Protein AF-A0A1H4QZT5-F1 (afdb_monomer)

Organism: NCBI:txid273678

Structure (mmCIF, N/CA/C/O backbone):
data_AF-A0A1H4QZT5-F1
#
_entry.id   AF-A0A1H4QZT5-F1
#
loop_
_atom_site.group_PDB
_atom_site.id
_atom_site.type_symbol
_atom_site.label_atom_id
_atom_site.label_alt_id
_atom_site.label_comp_id
_atom_site.label_asym_id
_atom_site.label_entity_id
_atom_site.label_seq_id
_atom_site.pdbx_PDB_ins_code
_atom_site.Cartn_x
_atom_site.Cartn_y
_atom_site.Cartn_z
_atom_site.occupancy
_atom_site.B_iso_or_equiv
_atom_site.auth_seq_id
_atom_site.auth_comp_id
_atom_site.auth_asym_id
_atom_site.auth_atom_id
_atom_site.pdbx_PDB_model_num
ATOM 1 N N . MET A 1 1 ? -0.079 -17.462 5.559 1.00 53.47 1 MET A N 1
ATOM 2 C CA . MET A 1 1 ? -0.596 -17.536 6.941 1.00 53.47 1 MET A CA 1
ATOM 3 C C . MET A 1 1 ? 0.423 -17.012 7.951 1.00 53.47 1 MET A C 1
ATOM 5 O O . MET A 1 1 ? 0.379 -15.820 8.184 1.00 53.47 1 MET A O 1
ATOM 9 N N . LEU A 1 2 ? 1.382 -17.801 8.475 1.00 52.22 2 LEU A N 1
ATOM 10 C CA . LEU A 1 2 ? 2.294 -17.344 9.556 1.00 52.22 2 LEU A CA 1
ATOM 11 C C . LEU A 1 2 ? 3.079 -16.060 9.237 1.00 52.22 2 LEU A C 1
ATOM 13 O O . LEU A 1 2 ? 3.222 -15.182 10.084 1.00 52.22 2 LEU A O 1
ATOM 17 N N . PHE A 1 3 ? 3.568 -15.940 8.004 1.00 56.03 3 PHE A N 1
ATOM 18 C CA . PHE A 1 3 ? 4.265 -14.739 7.562 1.00 56.03 3 PHE A CA 1
ATOM 19 C C . PHE A 1 3 ? 3.324 -13.525 7.475 1.00 56.03 3 PHE A C 1
ATOM 21 O O . PHE A 1 3 ? 3.636 -12.473 8.015 1.00 56.03 3 PHE A O 1
ATOM 28 N N . GLU A 1 4 ? 2.155 -13.664 6.846 1.00 61.38 4 GLU A N 1
ATOM 29 C CA . GLU A 1 4 ? 1.170 -12.575 6.726 1.00 61.38 4 GLU A CA 1
ATOM 30 C C . GLU A 1 4 ? 0.673 -12.125 8.102 1.00 61.38 4 GLU A C 1
ATOM 32 O O . GLU A 1 4 ? 0.592 -10.929 8.358 1.00 61.38 4 GLU A O 1
ATOM 37 N N . THR A 1 5 ? 0.424 -13.065 9.020 1.00 65.44 5 THR A N 1
ATOM 38 C CA . THR A 1 5 ? 0.068 -12.757 10.411 1.00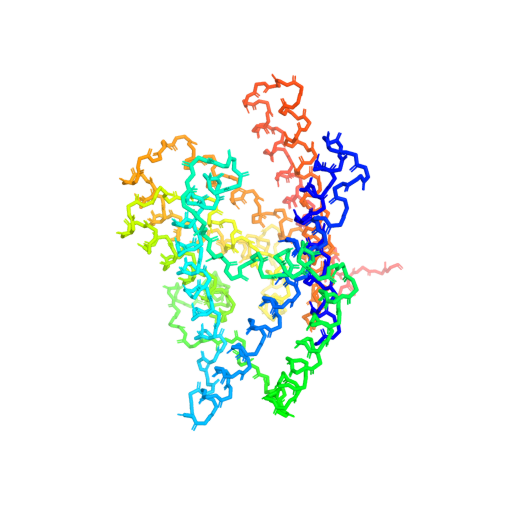 65.44 5 THR A CA 1
ATOM 39 C C . THR A 1 5 ? 1.201 -12.054 11.147 1.00 65.44 5 THR A C 1
ATOM 41 O O . THR A 1 5 ? 0.936 -11.172 11.953 1.00 65.44 5 THR A O 1
ATOM 44 N N . LEU A 1 6 ? 2.461 -12.397 10.860 1.00 67.94 6 LEU A N 1
ATOM 45 C CA . LEU A 1 6 ? 3.621 -11.722 11.442 1.00 67.94 6 LEU A CA 1
ATOM 46 C C . LEU A 1 6 ? 3.765 -10.299 10.893 1.00 67.94 6 LEU A C 1
ATOM 48 O O . LEU A 1 6 ? 4.015 -9.380 11.662 1.00 67.94 6 LEU A O 1
ATOM 52 N N . VAL A 1 7 ? 3.544 -10.089 9.594 1.00 65.69 7 VAL A N 1
ATOM 53 C CA . VAL A 1 7 ? 3.564 -8.752 8.978 1.00 65.69 7 VAL A CA 1
ATOM 54 C C . VAL A 1 7 ? 2.440 -7.878 9.509 1.00 65.69 7 VAL A C 1
ATOM 56 O O . VAL A 1 7 ? 2.689 -6.736 9.888 1.00 65.69 7 VAL A O 1
ATOM 59 N N . VAL A 1 8 ? 1.219 -8.411 9.577 1.00 69.56 8 VAL A N 1
ATOM 60 C CA . VAL A 1 8 ? 0.092 -7.696 10.180 1.00 69.56 8 VAL A CA 1
ATOM 61 C C . VAL A 1 8 ? 0.380 -7.430 11.652 1.00 69.56 8 VAL A C 1
ATOM 63 O O . VAL A 1 8 ? 0.178 -6.311 12.101 1.00 69.56 8 VAL A O 1
ATOM 66 N N . GLY A 1 9 ? 0.927 -8.403 12.382 1.00 69.12 9 GLY A N 1
ATOM 67 C CA . GLY A 1 9 ? 1.335 -8.246 13.774 1.00 69.12 9 GLY A CA 1
ATOM 68 C C . GLY A 1 9 ? 2.331 -7.104 13.966 1.00 69.12 9 GLY A C 1
ATOM 69 O O . GLY A 1 9 ? 2.082 -6.234 14.789 1.00 69.12 9 GLY A O 1
ATOM 70 N N . ILE A 1 10 ? 3.404 -7.051 13.169 1.00 69.25 10 ILE A N 1
ATOM 71 C CA . ILE A 1 10 ? 4.395 -5.962 13.200 1.00 69.25 10 ILE A CA 1
ATOM 72 C C . ILE A 1 10 ? 3.760 -4.617 12.820 1.00 69.25 10 ILE A C 1
ATOM 74 O O . ILE A 1 10 ? 4.036 -3.601 13.452 1.00 69.25 10 ILE A O 1
ATOM 78 N N . GLY A 1 11 ? 2.906 -4.588 11.794 1.00 68.06 11 GLY A N 1
ATOM 79 C CA . GLY A 1 11 ? 2.218 -3.366 11.378 1.00 68.06 11 GLY A CA 1
ATOM 80 C C . GLY A 1 11 ? 1.292 -2.828 12.470 1.00 68.06 11 GLY A C 1
ATOM 81 O O . GLY A 1 11 ? 1.344 -1.647 12.805 1.00 68.06 11 GLY A O 1
ATOM 82 N N . VAL A 1 12 ? 0.495 -3.710 13.073 1.00 71.50 12 VAL A N 1
ATOM 83 C CA . VAL A 1 12 ? -0.417 -3.384 14.173 1.00 71.50 12 VAL A CA 1
ATOM 84 C C . VAL A 1 12 ? 0.364 -2.945 15.408 1.00 71.50 12 VAL A C 1
ATOM 86 O O . VAL A 1 12 ? 0.004 -1.936 16.002 1.00 71.50 12 VAL A O 1
ATOM 89 N N . THR A 1 13 ? 1.455 -3.620 15.782 1.00 70.50 13 THR A N 1
ATOM 90 C CA . THR A 1 13 ? 2.269 -3.205 16.936 1.00 70.50 13 THR A CA 1
ATOM 91 C C . THR A 1 13 ? 2.989 -1.884 16.701 1.00 70.50 13 THR A C 1
ATOM 93 O O . THR A 1 13 ? 3.109 -1.111 17.642 1.00 70.50 13 THR A O 1
ATOM 96 N N . LEU A 1 14 ? 3.420 -1.570 15.477 1.00 68.94 14 LEU A N 1
ATOM 97 C CA . LEU A 1 14 ? 3.978 -0.253 15.154 1.00 68.94 14 LEU A CA 1
ATOM 98 C C . LEU A 1 14 ? 2.917 0.851 15.224 1.00 68.94 14 LEU A C 1
ATOM 100 O O . LEU A 1 14 ? 3.161 1.887 15.840 1.00 68.94 14 LEU A O 1
ATOM 104 N N . MET A 1 15 ? 1.738 0.635 14.628 1.00 70.06 15 MET A N 1
ATOM 105 C CA . MET A 1 15 ? 0.665 1.638 14.616 1.00 70.06 15 MET A CA 1
ATOM 106 C C . MET A 1 15 ? 0.056 1.851 16.005 1.00 70.06 15 MET A C 1
ATOM 108 O O . MET A 1 15 ? -0.155 2.989 16.418 1.00 70.06 15 MET A O 1
ATOM 112 N N . LEU A 1 16 ? -0.197 0.768 16.743 1.00 78.06 16 LEU A N 1
ATOM 113 C CA . LEU A 1 16 ? -0.738 0.832 18.100 1.00 78.06 16 LEU A CA 1
ATOM 114 C C . LEU A 1 16 ? 0.334 1.141 19.140 1.00 78.06 16 LEU A C 1
ATOM 116 O O . LEU A 1 16 ? 0.005 1.664 20.194 1.00 78.06 16 LEU A O 1
ATOM 120 N N . GLY A 1 17 ? 1.608 0.859 18.871 1.00 78.44 17 GLY A N 1
ATOM 121 C CA . GLY A 1 17 ? 2.695 1.031 19.835 1.00 78.44 17 GLY A CA 1
ATOM 122 C C . GLY A 1 17 ? 2.857 2.474 20.292 1.00 78.44 17 GLY A C 1
ATOM 123 O O . GLY A 1 17 ? 3.043 2.713 21.481 1.00 78.44 17 GLY A O 1
ATOM 124 N N . ALA A 1 18 ? 2.705 3.439 19.380 1.00 74.25 18 ALA A N 1
ATOM 125 C CA . ALA A 1 18 ? 2.715 4.859 19.728 1.00 74.25 18 ALA A CA 1
ATOM 126 C C . ALA A 1 18 ? 1.524 5.243 20.623 1.00 74.25 18 ALA A C 1
ATOM 128 O O . ALA A 1 18 ? 1.700 5.978 21.593 1.00 74.25 18 ALA A O 1
ATOM 129 N N . LEU A 1 19 ? 0.333 4.709 20.328 1.00 79.38 19 LEU A N 1
ATOM 130 C CA . LEU A 1 19 ? -0.865 4.923 21.139 1.00 79.38 19 LEU A CA 1
ATOM 131 C C . LEU A 1 19 ? -0.685 4.315 22.535 1.00 79.38 19 LEU A C 1
ATOM 133 O O . LEU A 1 19 ? -0.831 5.026 23.521 1.00 79.38 19 LEU A O 1
ATOM 137 N N . ILE A 1 20 ? -0.283 3.043 22.607 1.00 82.31 20 ILE A N 1
ATOM 138 C CA . ILE A 1 20 ? -0.031 2.295 23.845 1.00 82.31 20 ILE A CA 1
ATOM 139 C C . ILE A 1 20 ? 1.018 3.024 24.694 1.00 82.31 20 ILE A C 1
ATOM 141 O O . ILE A 1 20 ? 0.760 3.333 25.856 1.00 82.31 20 ILE A O 1
ATOM 145 N N . ALA A 1 21 ? 2.171 3.369 24.114 1.00 81.44 21 ALA A N 1
ATOM 146 C CA . ALA A 1 21 ? 3.234 4.085 24.815 1.00 81.44 21 ALA A CA 1
ATOM 147 C C . ALA A 1 21 ? 2.775 5.466 25.307 1.00 81.44 21 ALA A C 1
ATOM 149 O O . ALA A 1 21 ? 3.057 5.827 26.448 1.00 81.44 21 ALA A O 1
ATOM 150 N N . GLY A 1 22 ? 2.028 6.214 24.488 1.00 80.12 22 GLY A N 1
ATOM 151 C CA . GLY A 1 22 ? 1.457 7.504 24.874 1.00 80.12 22 GLY A CA 1
ATOM 152 C C . GLY A 1 22 ? 0.469 7.379 26.035 1.00 80.12 22 GLY A C 1
ATOM 153 O O . GLY A 1 22 ? 0.588 8.097 27.024 1.00 80.12 22 GLY A O 1
ATOM 154 N N . THR A 1 23 ? -0.456 6.421 25.965 1.00 82.25 23 THR A N 1
ATOM 155 C CA . THR A 1 23 ? -1.441 6.176 27.029 1.00 82.25 23 THR A CA 1
ATOM 156 C C . THR A 1 23 ? -0.793 5.725 28.338 1.00 82.25 23 THR A C 1
ATOM 158 O O . THR A 1 23 ? -1.135 6.255 29.393 1.00 82.25 23 THR A O 1
ATOM 161 N N . ILE A 1 24 ? 0.206 4.835 28.284 1.00 86.38 24 ILE A N 1
ATOM 162 C CA . ILE A 1 24 ? 0.961 4.397 29.469 1.00 86.38 24 ILE A CA 1
ATOM 163 C C . ILE A 1 24 ? 1.782 5.557 30.044 1.00 86.38 24 ILE A C 1
ATOM 165 O O . ILE A 1 24 ? 1.877 5.696 31.259 1.00 86.38 24 ILE A O 1
ATOM 169 N N . SER A 1 25 ? 2.353 6.420 29.199 1.00 84.31 25 SER A N 1
ATOM 170 C CA . SER A 1 25 ? 3.098 7.591 29.668 1.00 84.31 25 SER A CA 1
ATOM 171 C C . SER A 1 25 ? 2.216 8.597 30.411 1.00 84.31 25 SER A C 1
ATOM 173 O O . SER A 1 25 ? 2.731 9.317 31.263 1.00 84.31 25 SER A O 1
ATOM 175 N N . ILE A 1 26 ? 0.926 8.681 30.076 1.00 83.31 26 ILE A N 1
ATOM 176 C CA . ILE A 1 26 ? -0.018 9.625 30.689 1.00 83.31 26 ILE A CA 1
ATOM 177 C C . ILE A 1 26 ? -0.647 9.029 31.952 1.00 83.31 26 ILE A C 1
ATOM 179 O O . ILE A 1 26 ? -0.714 9.703 32.976 1.00 83.31 26 ILE A O 1
ATOM 183 N N . GLY A 1 27 ? -1.107 7.779 31.894 1.00 76.44 27 GLY A N 1
ATOM 184 C CA . GLY A 1 27 ? -1.866 7.158 32.983 1.00 76.44 27 GLY A CA 1
ATOM 185 C C . GLY A 1 27 ? -1.117 6.127 33.823 1.00 76.44 27 GLY A C 1
ATOM 186 O O . GLY A 1 27 ? -1.681 5.566 34.760 1.00 76.44 27 GLY A O 1
ATOM 187 N N . GLY A 1 28 ? 0.151 5.865 33.513 1.00 84.06 28 GLY A N 1
ATOM 188 C CA . GLY A 1 28 ? 0.964 4.873 34.206 1.00 84.06 28 GLY A CA 1
ATOM 189 C C . GLY A 1 28 ? 0.535 3.427 33.931 1.00 84.06 28 GLY A C 1
ATOM 190 O O . GLY A 1 28 ? -0.238 3.125 33.024 1.00 84.06 28 GLY A O 1
ATOM 191 N N . VAL A 1 29 ? 1.065 2.502 34.737 1.00 81.38 29 VAL A N 1
ATOM 192 C CA . VAL A 1 29 ? 0.848 1.050 34.573 1.00 81.38 29 VAL A CA 1
ATOM 193 C C . VAL A 1 29 ? -0.587 0.626 34.926 1.00 81.38 29 VAL A C 1
ATOM 195 O O . VAL A 1 29 ? -1.041 -0.418 34.470 1.00 81.38 29 VAL A O 1
ATOM 198 N N . GLY A 1 30 ? -1.328 1.443 35.683 1.00 79.62 30 GLY A N 1
ATOM 199 C CA . GLY A 1 30 ? -2.701 1.138 36.106 1.00 79.62 30 GLY A CA 1
ATOM 200 C C . GLY A 1 30 ? -3.711 1.016 34.959 1.00 79.62 30 GLY A C 1
ATOM 201 O O . GLY A 1 30 ? -4.690 0.298 35.099 1.00 79.62 30 GLY A O 1
ATOM 202 N N . ILE A 1 31 ? -3.444 1.638 33.804 1.00 83.69 31 ILE A N 1
ATOM 203 C CA . ILE A 1 31 ? -4.326 1.602 32.619 1.00 83.69 31 ILE A CA 1
ATOM 204 C C . ILE A 1 31 ? -4.092 0.342 31.764 1.00 83.69 31 ILE A C 1
ATOM 206 O O . ILE A 1 31 ? -4.784 0.104 30.777 1.00 83.69 31 ILE A O 1
ATOM 210 N N . LEU A 1 32 ? -3.124 -0.513 32.116 1.00 84.06 32 LEU A N 1
ATOM 211 C CA . LEU A 1 32 ? -2.776 -1.668 31.286 1.00 84.06 32 LEU A CA 1
ATOM 212 C C . LEU A 1 32 ? -3.962 -2.623 31.077 1.00 84.06 32 LEU A C 1
ATOM 214 O O . LEU A 1 32 ? -4.127 -3.160 29.983 1.00 84.06 32 LEU A O 1
ATOM 218 N N . GLU A 1 33 ? -4.798 -2.806 32.098 1.00 85.38 33 GLU A N 1
ATOM 219 C CA . GLU A 1 33 ? -5.990 -3.652 32.006 1.00 85.38 33 GLU A CA 1
ATOM 220 C C . GLU A 1 33 ? -7.017 -3.089 31.016 1.00 85.38 33 GLU A C 1
ATOM 222 O O . GLU A 1 33 ? -7.481 -3.819 30.140 1.00 85.38 33 GLU A O 1
ATOM 227 N N . GLU A 1 34 ? -7.288 -1.785 31.081 1.00 85.38 34 GLU A N 1
ATOM 228 C CA . GLU A 1 34 ? -8.177 -1.078 30.150 1.00 85.38 34 GLU A CA 1
ATOM 229 C C . GLU A 1 34 ? -7.624 -1.083 28.720 1.00 85.38 34 GLU A C 1
ATOM 231 O O . GLU A 1 34 ? -8.359 -1.287 27.758 1.00 85.38 34 GLU A O 1
ATOM 236 N N . LEU A 1 35 ? -6.308 -0.934 28.548 1.00 85.94 35 LEU A N 1
ATOM 237 C CA . LEU A 1 35 ? -5.660 -1.056 27.241 1.00 85.94 35 LEU A CA 1
ATOM 238 C C . LEU A 1 35 ? -5.866 -2.444 26.631 1.00 85.94 35 LEU A C 1
ATOM 240 O O . LEU A 1 35 ? -6.123 -2.576 25.432 1.00 85.94 35 LEU A O 1
ATOM 244 N N . ILE A 1 36 ? -5.756 -3.499 27.434 1.00 87.38 36 ILE A N 1
ATOM 245 C CA . ILE A 1 36 ? -5.937 -4.862 26.940 1.00 87.38 36 ILE A CA 1
ATOM 246 C C . ILE A 1 36 ? -7.388 -5.081 26.496 1.00 87.38 36 ILE A C 1
ATOM 248 O O . ILE A 1 36 ? -7.611 -5.600 25.398 1.00 87.38 36 ILE A O 1
ATOM 252 N N . THR A 1 37 ? -8.365 -4.672 27.305 1.00 88.44 37 THR A N 1
ATOM 253 C CA . THR A 1 37 ? -9.790 -4.933 27.051 1.00 88.44 37 THR A CA 1
ATOM 254 C C . THR A 1 37 ? -10.393 -4.011 25.992 1.00 88.44 37 THR A C 1
ATOM 256 O O . THR A 1 37 ? -11.206 -4.474 25.194 1.00 88.44 37 THR A O 1
ATOM 259 N N . CYS A 1 38 ? -9.965 -2.749 25.913 1.00 86.00 38 CYS A N 1
ATOM 260 C CA . CYS A 1 38 ? -10.488 -1.770 24.955 1.00 86.00 38 CYS A CA 1
ATOM 261 C C . CYS A 1 38 ? -9.745 -1.765 23.613 1.00 86.00 38 CYS A C 1
ATOM 263 O O . CYS A 1 38 ? -10.326 -1.380 22.599 1.00 86.00 38 CYS A O 1
ATOM 265 N N . LEU A 1 39 ? -8.467 -2.166 23.576 1.00 85.62 39 LEU A N 1
ATOM 266 C CA . LEU A 1 39 ? -7.647 -2.074 22.362 1.00 85.62 39 LEU A CA 1
ATOM 267 C C . LEU A 1 39 ? -7.206 -3.440 21.845 1.00 85.62 39 LEU A C 1
ATOM 269 O O . LEU A 1 39 ? -7.482 -3.781 20.693 1.00 85.62 39 LEU A O 1
ATOM 273 N N . VAL A 1 40 ? -6.515 -4.231 22.667 1.00 85.88 40 VAL A N 1
ATOM 274 C CA . VAL A 1 40 ? -5.871 -5.471 22.203 1.00 85.88 40 VAL A CA 1
ATOM 275 C C . VAL A 1 40 ? -6.911 -6.539 21.870 1.00 85.88 40 VAL A C 1
ATOM 277 O O . VAL A 1 40 ? -6.914 -7.065 20.755 1.00 85.88 40 VAL A O 1
ATOM 280 N N . MET A 1 41 ? -7.815 -6.840 22.806 1.00 90.06 41 MET A N 1
ATOM 281 C CA . MET A 1 41 ? -8.820 -7.890 22.631 1.00 90.06 41 MET A CA 1
ATOM 282 C C . MET A 1 41 ? -9.733 -7.640 21.413 1.00 90.06 41 MET A C 1
ATOM 284 O O . MET A 1 41 ? -9.828 -8.545 20.571 1.00 90.06 41 MET A O 1
ATOM 288 N N . PRO A 1 42 ? -10.333 -6.440 21.231 1.00 89.38 42 PRO A N 1
ATOM 289 C CA . PRO A 1 42 ? -11.157 -6.139 20.062 1.00 89.38 42 PRO A CA 1
ATOM 290 C C . PRO A 1 42 ? -10.364 -6.162 18.754 1.00 89.38 42 PRO A C 1
ATOM 292 O O . PRO A 1 42 ? -10.879 -6.648 17.751 1.00 89.38 42 PRO A O 1
ATOM 295 N N . SER A 1 43 ? -9.104 -5.705 18.750 1.00 85.12 43 SER A N 1
ATOM 296 C CA . SER A 1 43 ? -8.269 -5.688 17.537 1.00 85.12 43 SER A CA 1
ATOM 297 C C . SER A 1 43 ? -8.007 -7.092 16.990 1.00 85.12 43 SER A C 1
ATOM 299 O O . SER A 1 43 ? -8.095 -7.316 15.781 1.00 85.12 43 SER A O 1
ATOM 301 N N . VAL A 1 44 ? -7.728 -8.065 17.866 1.00 86.62 44 VAL A N 1
ATOM 302 C CA . VAL A 1 44 ? -7.509 -9.460 17.446 1.00 86.62 44 VAL A CA 1
ATOM 303 C C . VAL A 1 44 ? -8.803 -10.078 16.906 1.00 86.62 44 VAL A C 1
ATOM 305 O O . VAL A 1 44 ? -8.786 -10.742 15.868 1.00 86.62 44 VAL A O 1
ATOM 308 N N . VAL A 1 45 ? -9.938 -9.820 17.562 1.00 90.25 45 VAL A N 1
ATOM 309 C CA . VAL A 1 45 ? -11.254 -10.291 17.098 1.00 90.25 45 VAL A CA 1
ATOM 310 C C . VAL A 1 45 ? -11.616 -9.664 15.750 1.00 90.25 45 VAL A C 1
ATOM 312 O O . VAL A 1 45 ? -12.017 -10.380 14.833 1.00 90.25 45 VAL A O 1
ATOM 315 N N . ALA A 1 46 ? -11.404 -8.357 15.586 1.00 87.06 46 ALA A N 1
ATOM 316 C CA . ALA A 1 46 ? -11.636 -7.644 14.335 1.00 87.06 46 ALA A CA 1
ATOM 317 C C . ALA A 1 46 ? -10.773 -8.198 13.191 1.00 87.06 46 ALA A C 1
ATOM 319 O O . ALA A 1 46 ? -11.277 -8.401 12.087 1.00 87.06 46 ALA A O 1
ATOM 320 N N . TYR A 1 47 ? -9.501 -8.515 13.454 1.00 85.50 47 TYR A N 1
ATOM 321 C CA . TYR A 1 47 ? -8.623 -9.147 12.468 1.00 85.50 47 TYR A CA 1
ATOM 322 C C . TYR A 1 47 ? -9.142 -10.519 12.013 1.00 85.50 47 TYR A C 1
ATOM 324 O O . TYR A 1 47 ? -9.170 -10.812 10.813 1.00 85.50 47 TYR A O 1
ATOM 332 N N . LEU A 1 48 ? -9.583 -11.363 12.949 1.00 88.19 48 LEU A N 1
ATOM 333 C CA . LEU A 1 48 ? -10.126 -12.681 12.616 1.00 88.19 48 LEU A CA 1
ATOM 334 C C . LEU A 1 48 ? -11.464 -12.584 11.875 1.00 88.19 48 LEU A C 1
ATOM 336 O O . LEU A 1 48 ? -11.678 -13.329 10.921 1.00 88.19 48 LEU A O 1
ATOM 340 N N . LEU A 1 49 ? -12.334 -11.642 12.248 1.00 89.88 49 LEU A N 1
ATOM 341 C CA . LEU A 1 49 ? -13.576 -11.360 11.523 1.00 89.88 49 LEU A CA 1
ATOM 342 C C . LEU A 1 49 ? -13.302 -10.852 10.103 1.00 89.88 49 LEU A C 1
ATOM 344 O O . LEU A 1 49 ? -13.942 -11.305 9.153 1.00 89.88 49 LEU A O 1
ATOM 348 N N . ALA A 1 50 ? -12.325 -9.960 9.926 1.00 87.06 50 ALA A N 1
ATOM 349 C CA . ALA A 1 50 ? -11.899 -9.498 8.608 1.00 87.06 50 ALA A CA 1
ATOM 350 C C . ALA A 1 50 ? -11.327 -10.650 7.764 1.00 87.06 50 ALA A C 1
ATOM 352 O O . ALA A 1 50 ? -11.666 -10.783 6.589 1.00 87.06 50 ALA A O 1
ATOM 353 N N . SER A 1 51 ? -10.530 -11.532 8.374 1.00 86.81 51 SER A N 1
ATOM 354 C CA . SER A 1 51 ? -9.993 -12.736 7.724 1.00 86.81 51 SER A CA 1
ATOM 355 C C . SER A 1 51 ? -11.109 -13.695 7.298 1.00 86.81 51 SER A C 1
ATOM 357 O O . SER A 1 51 ? -11.119 -14.178 6.167 1.00 86.81 51 SER A O 1
ATOM 359 N N . LEU A 1 52 ? -12.093 -13.921 8.171 1.00 89.31 52 LEU A N 1
ATOM 360 C CA . LEU A 1 52 ? -13.272 -14.739 7.891 1.00 89.31 52 LEU A CA 1
ATOM 361 C C . LEU A 1 52 ? -14.090 -14.165 6.729 1.00 89.31 52 LEU A C 1
ATOM 363 O O . LEU A 1 52 ? -14.494 -14.900 5.830 1.00 89.31 52 LEU A O 1
ATOM 367 N N . SER A 1 53 ? -14.291 -12.847 6.728 1.00 87.81 53 SER A N 1
ATOM 368 C CA . SER A 1 53 ? -14.994 -12.120 5.667 1.00 87.81 53 SER A CA 1
ATOM 369 C C . SER A 1 53 ? -14.260 -12.246 4.332 1.00 87.81 53 SER A C 1
ATOM 371 O O . SER A 1 53 ? -14.880 -12.517 3.305 1.00 87.81 53 SER A O 1
ATOM 373 N N . CYS A 1 54 ? -12.931 -12.112 4.357 1.00 86.31 54 CYS A N 1
ATOM 374 C CA . CYS A 1 54 ? -12.061 -12.254 3.195 1.00 86.31 54 CYS A CA 1
ATOM 375 C C . CYS A 1 54 ? -12.162 -13.663 2.587 1.00 86.31 54 CYS A C 1
ATOM 377 O O . CYS A 1 54 ? -12.551 -13.808 1.426 1.00 86.31 54 CYS A O 1
ATOM 379 N N . PHE A 1 55 ? -11.915 -14.713 3.379 1.00 86.44 55 PHE A N 1
ATOM 380 C CA . PHE A 1 55 ? -11.983 -16.093 2.886 1.00 86.44 55 PHE A CA 1
ATOM 381 C C . PHE A 1 55 ? -13.407 -16.519 2.517 1.00 86.44 55 PHE A C 1
ATOM 383 O O . PHE A 1 55 ? -13.605 -17.265 1.555 1.00 86.44 55 PHE A O 1
ATOM 390 N N . GLY A 1 56 ? -14.415 -16.029 3.243 1.00 86.94 56 GLY A N 1
ATOM 391 C CA . GLY A 1 56 ? -15.823 -16.253 2.928 1.00 86.94 56 GLY A CA 1
ATOM 392 C C . GLY A 1 56 ? -16.189 -15.682 1.560 1.00 86.94 56 GLY A C 1
ATOM 393 O O . GLY A 1 56 ? -16.791 -16.381 0.740 1.00 86.94 56 GLY A O 1
ATOM 394 N N . LEU A 1 57 ? -15.759 -14.450 1.278 1.00 87.00 57 LEU A N 1
ATOM 395 C CA . LEU A 1 57 ? -15.966 -13.799 -0.011 1.00 87.00 57 LEU A CA 1
ATOM 396 C C . LEU A 1 57 ? -15.199 -14.503 -1.134 1.00 87.00 57 LEU A C 1
ATOM 398 O O . LEU A 1 57 ? -15.771 -14.756 -2.192 1.00 87.00 57 LEU A O 1
ATOM 402 N N . GLU A 1 58 ? -13.940 -14.886 -0.913 1.00 84.56 58 GLU A N 1
ATOM 403 C CA . GLU A 1 58 ? -13.179 -15.676 -1.887 1.00 84.56 58 GLU A CA 1
ATOM 404 C C . GLU A 1 58 ? -13.893 -16.981 -2.238 1.00 84.56 58 GLU A C 1
ATOM 406 O O . GLU A 1 58 ? -14.057 -17.314 -3.415 1.00 84.56 58 GLU A O 1
ATOM 411 N N . ARG A 1 59 ? -14.376 -17.710 -1.228 1.00 83.62 59 ARG A N 1
ATOM 412 C CA . ARG A 1 59 ? -15.082 -18.978 -1.424 1.00 83.62 59 ARG A CA 1
ATOM 413 C C . ARG A 1 59 ? -16.418 -18.789 -2.132 1.00 83.62 59 ARG A C 1
ATOM 415 O O . ARG A 1 59 ? -16.772 -19.610 -2.980 1.00 83.62 59 ARG A O 1
ATOM 422 N N . LEU A 1 60 ? -17.132 -17.704 -1.837 1.00 85.44 60 LEU A N 1
ATOM 423 C CA . LEU A 1 60 ? -18.341 -17.316 -2.559 1.00 85.44 60 LEU A CA 1
ATOM 424 C C . LEU A 1 60 ? -18.032 -17.036 -4.037 1.00 85.44 60 LEU A C 1
ATOM 426 O O . LEU A 1 60 ? -18.682 -17.600 -4.913 1.00 85.44 60 LEU A O 1
ATOM 430 N N . LEU A 1 61 ? -17.000 -16.242 -4.329 1.00 84.69 61 LEU A N 1
ATOM 431 C CA . LEU A 1 61 ? -16.592 -15.918 -5.699 1.00 84.69 61 LEU A CA 1
ATOM 432 C C . LEU A 1 61 ? -16.129 -17.152 -6.483 1.00 84.69 61 LEU A C 1
ATOM 434 O O . LEU A 1 61 ? -16.407 -17.255 -7.679 1.00 84.69 61 LEU A O 1
ATOM 438 N N . MET A 1 62 ? -15.466 -18.107 -5.821 1.00 80.25 62 MET A N 1
ATOM 439 C CA . MET A 1 62 ? -15.121 -19.396 -6.426 1.00 80.25 62 MET A CA 1
ATOM 440 C C . MET A 1 62 ? -16.367 -20.210 -6.778 1.00 80.25 62 MET A C 1
ATOM 442 O O . MET A 1 62 ? -16.448 -20.734 -7.886 1.00 80.25 62 MET A O 1
ATOM 446 N N . ARG A 1 63 ? -17.363 -20.271 -5.883 1.00 84.06 63 ARG A N 1
ATOM 447 C CA . ARG A 1 63 ? -18.644 -20.945 -6.162 1.00 84.06 63 ARG A CA 1
ATOM 448 C C . ARG A 1 63 ? -19.416 -20.291 -7.307 1.00 84.06 63 ARG A C 1
ATOM 450 O O . ARG A 1 63 ? -20.063 -20.995 -8.071 1.00 84.06 63 ARG A O 1
ATOM 457 N N . LEU A 1 64 ? -19.316 -18.971 -7.450 1.00 84.81 64 LEU A N 1
ATOM 458 C CA . LEU A 1 64 ? -19.943 -18.209 -8.534 1.00 84.81 64 LEU A CA 1
ATOM 459 C C . LEU A 1 64 ? -19.172 -18.290 -9.868 1.00 84.81 64 LEU A C 1
ATOM 461 O O . LEU A 1 64 ? -19.601 -17.704 -10.857 1.00 84.81 64 LEU A O 1
ATOM 465 N N . GLY A 1 65 ? -18.022 -18.975 -9.920 1.00 77.31 65 GLY A N 1
ATOM 466 C CA . GLY A 1 65 ? -17.208 -19.098 -11.136 1.00 77.31 65 GLY A CA 1
ATOM 467 C C . GLY A 1 65 ? -16.448 -17.822 -11.525 1.00 77.31 65 GLY A C 1
ATOM 468 O O . GLY A 1 65 ? -15.798 -17.779 -12.570 1.00 77.31 65 GLY A O 1
ATOM 469 N N . VAL A 1 66 ? -16.451 -16.789 -10.674 1.00 77.00 66 VAL A N 1
ATOM 470 C CA . VAL A 1 66 ? -15.794 -15.490 -10.923 1.00 77.00 66 VAL A CA 1
ATOM 471 C C . VAL A 1 66 ? -14.372 -15.461 -10.343 1.00 77.00 66 VAL A C 1
ATOM 473 O O . VAL A 1 66 ? -13.847 -14.423 -9.938 1.00 77.00 66 VAL A O 1
ATOM 476 N N . ALA A 1 67 ? -13.696 -16.613 -10.331 1.00 67.44 67 ALA A N 1
ATOM 477 C CA . ALA A 1 67 ? -12.371 -16.779 -9.729 1.00 67.44 67 ALA A CA 1
ATOM 478 C C . ALA A 1 67 ? -11.314 -15.813 -10.303 1.00 67.44 67 ALA A C 1
ATOM 480 O O . ALA A 1 67 ? -10.357 -15.459 -9.618 1.00 67.44 67 ALA A O 1
ATOM 481 N N . ARG A 1 68 ? -11.498 -15.342 -11.544 1.00 67.69 68 ARG A N 1
ATOM 482 C CA . ARG A 1 68 ? -10.564 -14.437 -12.236 1.00 67.69 68 ARG A CA 1
ATOM 483 C C . ARG A 1 68 ? -10.529 -13.021 -11.661 1.00 67.69 68 ARG A C 1
ATOM 485 O O . ARG A 1 68 ? -9.486 -12.384 -11.740 1.00 67.69 68 ARG A O 1
ATOM 492 N N . LEU A 1 69 ? -11.639 -12.532 -11.106 1.00 71.75 69 LEU A N 1
ATOM 493 C CA . LEU A 1 69 ? -11.735 -11.171 -10.565 1.00 71.75 69 LEU A CA 1
ATOM 494 C C . LEU A 1 69 ? -11.530 -11.126 -9.047 1.00 71.75 69 LEU A C 1
ATOM 496 O O . LEU A 1 69 ? -11.535 -10.040 -8.478 1.00 71.75 69 LEU A O 1
ATOM 500 N N . ARG A 1 70 ? -11.303 -12.269 -8.383 1.00 75.31 70 ARG A N 1
ATOM 501 C CA . ARG A 1 70 ? -11.172 -12.344 -6.916 1.00 75.31 70 ARG A CA 1
ATOM 502 C C . ARG A 1 70 ? -10.106 -11.399 -6.359 1.00 75.31 70 ARG A C 1
ATOM 504 O O . ARG A 1 70 ? -10.370 -10.681 -5.407 1.00 75.31 70 ARG A O 1
ATOM 511 N N . ALA A 1 71 ? -8.952 -11.329 -7.026 1.00 71.06 71 ALA A N 1
ATOM 512 C CA . ALA A 1 71 ? -7.819 -10.503 -6.614 1.00 71.06 71 ALA A CA 1
ATOM 513 C C . ALA A 1 71 ? -8.109 -8.993 -6.690 1.00 71.06 71 ALA A C 1
ATOM 515 O O . ALA A 1 71 ? -7.392 -8.208 -6.086 1.00 71.06 71 ALA A O 1
ATOM 516 N N . PHE A 1 72 ? -9.163 -8.601 -7.409 1.00 74.00 72 PHE A N 1
ATOM 517 C CA . PHE A 1 72 ? -9.648 -7.228 -7.484 1.00 74.00 72 PHE A CA 1
ATOM 518 C C . PHE A 1 72 ? -10.868 -7.005 -6.578 1.00 74.00 72 PHE A C 1
ATOM 520 O O . PHE A 1 72 ? -10.896 -6.066 -5.790 1.00 74.00 72 PHE A O 1
ATOM 527 N N . ILE A 1 73 ? -11.871 -7.886 -6.657 1.00 79.19 73 ILE A N 1
ATOM 528 C CA . ILE A 1 73 ? -13.143 -7.740 -5.935 1.00 79.19 73 ILE A CA 1
ATOM 529 C C . ILE A 1 73 ? -12.931 -7.828 -4.425 1.00 79.19 73 ILE A C 1
ATOM 531 O O . ILE A 1 73 ? -13.507 -7.030 -3.693 1.00 79.19 73 ILE A O 1
ATOM 535 N N . VAL A 1 74 ? -12.114 -8.771 -3.951 1.00 82.38 74 VAL A N 1
ATOM 536 C CA . VAL A 1 74 ? -11.950 -9.006 -2.511 1.00 82.38 74 VAL A CA 1
ATOM 537 C C . VAL A 1 74 ? -11.348 -7.784 -1.808 1.00 82.38 74 VAL A C 1
ATOM 539 O O . VAL A 1 74 ? -11.981 -7.299 -0.869 1.00 82.38 74 VAL A O 1
ATOM 542 N N . PRO A 1 75 ? -10.218 -7.204 -2.269 1.00 79.31 75 PRO A N 1
ATOM 543 C CA . PRO A 1 75 ? -9.690 -5.984 -1.665 1.00 79.31 75 PRO A CA 1
ATOM 544 C C . PRO A 1 75 ? -10.637 -4.788 -1.774 1.00 79.31 75 PRO A C 1
ATOM 546 O O . PRO A 1 75 ? -10.724 -4.012 -0.829 1.00 79.31 75 PRO A O 1
ATOM 549 N N . VAL A 1 76 ? -11.364 -4.638 -2.889 1.00 79.88 76 VAL A N 1
ATOM 550 C CA . VAL A 1 76 ? -12.324 -3.535 -3.068 1.00 79.88 76 VAL A CA 1
ATOM 551 C C . VAL A 1 76 ? -13.473 -3.645 -2.068 1.00 79.88 76 VAL A C 1
ATOM 553 O O . VAL A 1 76 ? -13.748 -2.682 -1.361 1.00 79.88 76 VAL A O 1
ATOM 556 N N . VAL A 1 77 ? -14.102 -4.818 -1.945 1.00 83.94 77 VAL A N 1
ATOM 557 C CA . VAL A 1 77 ? -15.196 -5.042 -0.985 1.00 83.94 77 VAL A CA 1
ATOM 558 C C . VAL A 1 77 ? -14.709 -4.858 0.450 1.00 83.94 77 VAL A C 1
ATOM 560 O O . VAL A 1 77 ? -15.394 -4.218 1.244 1.00 83.94 77 VAL A O 1
ATOM 563 N N . LEU A 1 78 ? -13.516 -5.364 0.781 1.00 83.50 78 LEU A N 1
ATOM 564 C CA . LEU A 1 78 ? -12.931 -5.189 2.109 1.00 83.50 78 LEU A CA 1
ATOM 565 C C . LEU A 1 78 ? -12.651 -3.709 2.404 1.00 83.50 78 LEU A C 1
ATOM 567 O O . LEU A 1 78 ? -13.007 -3.227 3.474 1.00 83.50 78 LEU A O 1
ATOM 571 N N . ALA A 1 79 ? -12.068 -2.972 1.455 1.00 77.38 79 ALA A N 1
ATOM 572 C CA . ALA A 1 79 ? -11.795 -1.546 1.603 1.00 77.38 79 ALA A CA 1
ATOM 573 C C . ALA A 1 79 ? -13.089 -0.740 1.786 1.00 77.38 79 ALA A C 1
ATOM 575 O O . ALA A 1 79 ? -13.178 0.072 2.704 1.00 77.38 79 ALA A O 1
ATOM 576 N N . THR A 1 80 ? -14.117 -0.997 0.973 1.00 77.62 80 THR A N 1
ATOM 577 C CA . THR A 1 80 ? -15.433 -0.360 1.127 1.00 77.62 80 THR A CA 1
ATOM 578 C C . THR A 1 80 ? -16.068 -0.706 2.473 1.00 77.62 80 THR A C 1
ATOM 580 O O . THR A 1 80 ? -16.596 0.180 3.141 1.00 77.62 80 THR A O 1
ATOM 583 N N . GLY A 1 81 ? -15.972 -1.966 2.906 1.00 83.25 81 GLY A N 1
ATOM 584 C CA . GLY A 1 81 ? -16.449 -2.408 4.215 1.00 83.25 81 GLY A CA 1
ATOM 585 C C . GLY A 1 81 ? -15.743 -1.697 5.371 1.00 83.25 81 GLY A C 1
ATOM 586 O O . GLY A 1 81 ? -16.407 -1.237 6.294 1.00 83.25 81 GLY A O 1
ATOM 587 N N . LEU A 1 82 ? -14.418 -1.532 5.297 1.00 81.88 82 LEU A N 1
ATOM 588 C CA . LEU A 1 82 ? -13.637 -0.801 6.298 1.00 81.88 82 LEU A CA 1
ATOM 589 C C . LEU A 1 82 ? -13.988 0.690 6.339 1.00 81.88 82 LEU A C 1
ATOM 591 O O . LEU A 1 82 ? -14.092 1.248 7.427 1.00 81.88 82 LEU A O 1
ATOM 595 N N . VAL A 1 83 ? -14.215 1.332 5.187 1.00 76.56 83 VAL A N 1
ATOM 596 C CA . VAL A 1 83 ? -14.679 2.730 5.136 1.00 76.56 83 VAL A CA 1
ATOM 597 C C . VAL A 1 83 ? -16.065 2.860 5.766 1.00 76.56 83 VAL A C 1
ATOM 599 O O . VAL A 1 83 ? -16.266 3.723 6.616 1.00 76.56 83 VAL A O 1
ATOM 602 N N . ALA A 1 84 ? -17.007 1.983 5.412 1.00 80.94 84 ALA A N 1
ATOM 603 C CA . ALA A 1 84 ? -18.346 1.985 6.001 1.00 80.94 84 ALA A CA 1
ATOM 604 C C . ALA A 1 84 ? -18.298 1.766 7.522 1.00 80.94 84 ALA A C 1
ATOM 606 O O . ALA A 1 84 ? -18.973 2.470 8.272 1.00 80.94 84 ALA A O 1
ATOM 607 N N . LEU A 1 85 ? -17.451 0.839 7.980 1.00 82.94 85 LEU A N 1
ATOM 608 C CA . LEU A 1 85 ? -17.238 0.583 9.399 1.00 82.94 85 LEU A CA 1
ATOM 609 C C . LEU A 1 85 ? -16.619 1.798 10.095 1.00 82.94 85 LEU A C 1
ATOM 611 O O . LEU A 1 85 ? -17.088 2.175 11.159 1.00 82.94 85 LEU A O 1
ATOM 615 N N . HIS A 1 86 ? -15.637 2.467 9.488 1.00 81.00 86 HIS A N 1
ATOM 616 C CA . HIS A 1 86 ? -15.059 3.693 10.037 1.00 81.00 86 HIS A CA 1
ATOM 617 C C . HIS A 1 86 ? -16.100 4.808 10.194 1.00 81.00 86 HIS A C 1
ATOM 619 O O . HIS A 1 86 ? -16.137 5.446 11.244 1.00 81.00 86 HIS A O 1
ATOM 625 N N . LEU A 1 87 ? -16.966 5.020 9.198 1.00 80.44 87 LEU A N 1
ATOM 626 C CA . LEU A 1 87 ? -18.049 6.007 9.283 1.00 80.44 87 LEU A CA 1
ATOM 627 C C . LEU A 1 87 ? -19.037 5.655 10.402 1.00 80.44 87 LEU A C 1
ATOM 629 O O . LEU A 1 87 ? -19.407 6.517 11.199 1.00 80.44 87 LEU A O 1
ATOM 633 N N . TRP A 1 88 ? -19.408 4.377 10.505 1.00 81.44 88 TRP A N 1
ATOM 634 C CA . TRP A 1 88 ? -20.286 3.885 11.562 1.00 81.44 88 TRP A CA 1
ATOM 635 C C . TRP A 1 88 ? -19.663 4.062 12.951 1.00 81.44 88 TRP A C 1
ATOM 637 O O . TRP A 1 88 ? -20.286 4.664 13.819 1.00 81.44 88 TRP A O 1
ATOM 647 N N . VAL A 1 89 ? -18.415 3.635 13.158 1.00 80.56 89 VAL A N 1
ATOM 648 C CA . VAL A 1 89 ? -17.703 3.795 14.438 1.00 80.56 89 VAL A CA 1
ATOM 649 C C . VAL A 1 89 ? -17.516 5.267 14.799 1.00 80.56 89 VAL A C 1
ATOM 651 O O . VAL A 1 89 ? -17.752 5.655 15.941 1.00 80.56 89 VAL A O 1
ATOM 654 N N . SER A 1 90 ? -17.151 6.108 13.831 1.00 79.94 90 SER A N 1
ATOM 655 C CA . SER A 1 90 ? -16.966 7.545 14.060 1.00 79.94 90 SER A CA 1
ATOM 656 C C . SER A 1 90 ? -18.252 8.210 14.544 1.00 79.94 90 SER A C 1
ATOM 658 O O . SER A 1 90 ? -18.192 9.056 15.434 1.00 79.94 90 SER A O 1
ATOM 660 N N . SER A 1 91 ? -19.416 7.774 14.051 1.00 79.69 91 SER A N 1
ATOM 661 C CA . SER A 1 91 ? -20.711 8.273 14.532 1.00 79.69 91 SER A CA 1
ATOM 662 C C . SER A 1 91 ? -21.021 7.912 15.996 1.00 79.69 91 SER A C 1
ATOM 664 O O . SER A 1 91 ? -21.805 8.604 16.638 1.00 79.69 91 SER A O 1
ATOM 666 N N . GLN A 1 92 ? -20.381 6.874 16.551 1.00 81.81 92 GLN A N 1
ATOM 667 C CA . GLN A 1 92 ? -20.578 6.427 17.940 1.00 81.81 92 GLN A CA 1
ATOM 668 C C . GLN A 1 92 ? -19.624 7.079 18.942 1.00 81.81 92 GLN A C 1
ATOM 670 O O . GLN A 1 92 ? -19.843 6.985 20.148 1.00 81.81 92 GLN A O 1
ATOM 675 N N . SER A 1 93 ? -18.573 7.747 18.466 1.00 79.75 93 SER A N 1
ATOM 676 C CA . SER A 1 93 ? -17.518 8.305 19.322 1.00 79.75 93 SER A CA 1
ATOM 677 C C . SER A 1 93 ? -18.043 9.307 20.359 1.00 79.75 93 SER A C 1
ATOM 679 O O . SER A 1 93 ? -17.669 9.239 21.527 1.00 79.75 93 SER A O 1
ATOM 681 N N . GLN A 1 94 ? -18.946 10.204 19.956 1.00 79.88 94 GLN A N 1
ATOM 682 C CA . GLN A 1 94 ? -19.516 11.233 20.824 1.00 79.88 94 GLN A CA 1
ATOM 683 C C . GLN A 1 94 ? -20.437 10.648 21.920 1.00 79.88 94 GLN A C 1
ATOM 685 O O . GLN A 1 94 ? -20.211 10.971 23.086 1.00 79.88 94 GLN A O 1
ATOM 690 N N . PRO A 1 95 ? -21.411 9.762 21.612 1.00 80.19 95 PRO A N 1
ATOM 691 C CA . PRO A 1 95 ? -22.192 9.060 22.635 1.00 80.19 95 PRO A CA 1
ATOM 692 C C . PRO A 1 95 ? -21.337 8.291 23.646 1.00 80.19 95 PRO A C 1
ATOM 694 O O . PRO A 1 95 ? -21.546 8.426 24.848 1.00 80.19 95 PRO A O 1
ATOM 697 N N . VAL A 1 96 ? -20.340 7.536 23.169 1.00 81.00 96 VAL A N 1
ATOM 698 C CA . VAL A 1 96 ? -19.442 6.749 24.030 1.00 81.00 96 VAL A CA 1
ATOM 699 C C . VAL A 1 96 ? -18.650 7.653 24.972 1.00 81.00 96 VAL A C 1
ATOM 701 O O . VAL A 1 96 ? -18.546 7.364 26.162 1.00 81.00 96 VAL A O 1
ATOM 704 N N . LEU A 1 97 ? -18.118 8.770 24.466 1.00 81.88 97 LEU A N 1
ATOM 705 C CA . LEU A 1 97 ? -17.361 9.712 25.285 1.00 81.88 97 LEU A CA 1
ATOM 706 C C . LEU A 1 97 ? -18.239 10.357 26.366 1.00 81.88 97 LEU A C 1
ATOM 708 O O . LEU A 1 97 ? -17.797 10.487 27.504 1.00 81.88 97 LEU A O 1
ATOM 712 N N . PHE A 1 98 ? -19.476 10.736 26.031 1.00 82.06 98 PHE A N 1
ATOM 713 C CA . PHE A 1 98 ? -20.402 11.326 27.000 1.00 82.06 98 PHE A CA 1
ATOM 714 C C . PHE A 1 98 ? -20.868 10.334 28.064 1.00 82.06 98 PHE A C 1
ATOM 716 O O . PHE A 1 98 ? -20.940 10.712 29.235 1.00 82.06 98 PHE A O 1
ATOM 723 N N . ALA A 1 99 ? -21.117 9.079 27.685 1.00 79.81 99 ALA A N 1
ATOM 724 C CA . ALA A 1 99 ? -21.391 8.007 28.636 1.00 79.81 99 ALA A CA 1
ATOM 725 C C . ALA A 1 99 ? -20.198 7.799 29.590 1.00 79.81 99 ALA A C 1
ATOM 727 O O . ALA A 1 99 ? -20.382 7.726 30.802 1.00 79.81 99 ALA A O 1
ATOM 728 N N . ALA A 1 100 ? -18.964 7.812 29.071 1.00 75.44 100 ALA A N 1
ATOM 729 C CA . ALA A 1 100 ? -17.751 7.615 29.870 1.00 75.44 100 ALA A CA 1
ATOM 730 C C . ALA A 1 100 ? -17.496 8.722 30.913 1.00 75.44 100 ALA A C 1
ATOM 732 O O . ALA A 1 100 ? -16.947 8.445 31.976 1.00 75.44 100 ALA A O 1
ATOM 733 N N . ILE A 1 101 ? -17.901 9.970 30.641 1.00 83.06 101 ILE A N 1
ATOM 734 C CA . ILE A 1 101 ? -17.777 11.090 31.596 1.00 83.06 101 ILE A CA 1
ATOM 735 C C . ILE A 1 101 ? -19.035 11.304 32.458 1.00 83.06 101 ILE A C 1
ATOM 737 O O . ILE A 1 101 ? -19.117 12.299 33.180 1.00 83.06 101 ILE A O 1
ATOM 741 N N . GLY A 1 102 ? -20.024 10.406 32.376 1.00 78.25 102 GLY A N 1
ATOM 742 C CA . GLY A 1 102 ? -21.272 10.483 33.144 1.00 78.25 102 GLY A CA 1
ATOM 743 C C . GLY A 1 102 ? -22.206 11.629 32.734 1.00 78.25 102 GLY A C 1
ATOM 744 O O . GLY A 1 102 ? -23.034 12.057 33.534 1.00 78.25 102 GLY A O 1
ATOM 745 N N . GLN A 1 103 ? -22.060 12.157 31.514 1.00 74.44 103 GLN A N 1
ATOM 746 C CA . GLN A 1 103 ? -22.869 13.262 30.973 1.00 74.44 103 GLN A CA 1
ATOM 747 C C . GLN A 1 103 ? -23.874 12.818 29.896 1.00 74.44 103 GLN A C 1
ATOM 749 O O . GLN A 1 103 ? -24.529 13.665 29.290 1.00 74.44 103 GLN A O 1
ATOM 754 N N . GLY A 1 104 ? -24.005 11.516 29.642 1.00 70.69 104 GLY A N 1
ATOM 755 C CA . GLY A 1 104 ? -24.945 10.951 28.674 1.00 70.69 104 GLY A CA 1
ATOM 756 C C . GLY A 1 104 ? -25.578 9.653 29.168 1.00 70.69 104 GLY A C 1
ATOM 757 O O . GLY A 1 104 ? -25.155 9.103 30.184 1.00 70.69 104 GLY A O 1
ATOM 758 N N . ASP A 1 105 ? -26.589 9.182 28.437 1.00 74.06 105 ASP A N 1
ATOM 759 C CA . ASP A 1 105 ? -27.218 7.882 28.682 1.00 74.06 105 ASP A CA 1
ATOM 760 C C . ASP A 1 105 ? -26.204 6.741 28.510 1.00 74.06 105 ASP A C 1
ATOM 762 O O . ASP A 1 105 ? -25.252 6.852 27.730 1.00 74.06 105 ASP A O 1
ATOM 766 N N . GLU A 1 106 ? -26.426 5.627 29.214 1.00 70.75 106 GLU A N 1
ATOM 767 C CA . GLU A 1 106 ? -25.626 4.414 29.033 1.00 70.75 106 GLU A CA 1
ATOM 768 C C . GLU A 1 106 ? -25.653 3.985 27.559 1.00 70.75 106 GLU A C 1
ATOM 770 O O . GLU A 1 106 ? -26.710 3.723 26.979 1.00 70.75 106 GLU A O 1
ATOM 775 N N . TYR A 1 107 ? -24.472 3.927 26.942 1.00 75.00 107 TYR A N 1
ATOM 776 C CA . TYR A 1 107 ? -24.326 3.612 25.528 1.00 75.00 107 TYR A CA 1
ATOM 777 C C . TYR A 1 107 ? -23.517 2.333 25.342 1.00 75.00 107 TYR A C 1
ATOM 779 O O . TYR A 1 107 ? -22.313 2.298 25.594 1.00 75.00 107 TYR A O 1
ATOM 787 N N . PHE A 1 108 ? -24.175 1.287 24.844 1.00 78.81 108 PHE A N 1
ATOM 788 C CA . PHE A 1 108 ? -23.511 0.030 24.524 1.00 78.81 108 PHE A CA 1
ATOM 789 C C . PHE A 1 108 ? -22.801 0.118 23.169 1.00 78.81 108 PHE A C 1
ATOM 791 O O . PHE A 1 108 ? -23.440 0.178 22.114 1.00 78.81 108 PHE A O 1
ATOM 798 N N . ALA A 1 109 ? -21.470 0.061 23.192 1.00 80.12 109 ALA A N 1
ATOM 799 C CA . ALA A 1 109 ? -20.653 -0.057 21.994 1.00 80.12 109 ALA A CA 1
ATOM 800 C C . ALA A 1 109 ? -20.052 -1.463 21.906 1.00 80.12 109 ALA A C 1
ATOM 802 O O . ALA A 1 109 ? -19.297 -1.883 22.776 1.00 80.12 109 ALA A O 1
ATOM 803 N N . VAL A 1 110 ? -20.294 -2.167 20.794 1.00 82.06 110 VAL A N 1
ATOM 804 C CA . VAL A 1 110 ? -19.767 -3.532 20.556 1.00 82.06 110 VAL A CA 1
ATOM 805 C C . VAL A 1 110 ? -18.239 -3.606 20.713 1.00 82.06 110 VAL A C 1
ATOM 807 O O . VAL A 1 110 ? -17.694 -4.637 21.096 1.00 82.06 110 VAL A O 1
ATOM 810 N N . GLN A 1 111 ? -17.541 -2.503 20.438 1.00 81.88 111 GLN A N 1
ATOM 811 C CA . GLN A 1 111 ? -16.086 -2.383 20.568 1.00 81.88 111 GLN A CA 1
ATOM 812 C C . GLN A 1 111 ? -15.606 -2.450 22.027 1.00 81.88 111 GLN A C 1
ATOM 814 O O . GLN A 1 111 ? -14.483 -2.881 22.268 1.00 81.88 111 GLN A O 1
ATOM 819 N N . LEU A 1 112 ? -16.455 -2.056 22.981 1.00 84.56 112 LEU A N 1
ATOM 820 C CA . LEU A 1 112 ? -16.176 -2.029 24.419 1.00 84.56 112 LEU A CA 1
ATOM 821 C C . LEU A 1 112 ? -16.682 -3.281 25.150 1.00 84.56 112 LEU A C 1
ATOM 823 O O . LEU A 1 112 ? -16.509 -3.388 26.357 1.00 84.56 112 LEU A O 1
ATOM 827 N N . LEU A 1 113 ? -17.222 -4.273 24.432 1.00 89.50 113 LEU A N 1
ATOM 828 C CA . LEU A 1 113 ? -17.802 -5.486 25.021 1.00 89.50 113 LEU A CA 1
ATOM 829 C C . LEU A 1 113 ? -16.882 -6.163 26.054 1.00 89.50 113 LEU A C 1
ATOM 831 O O . LEU A 1 113 ? -17.336 -6.585 27.114 1.00 89.50 113 LEU A O 1
ATOM 835 N N . PHE A 1 114 ? -15.585 -6.285 25.757 1.00 90.69 114 PHE A N 1
ATOM 836 C CA . PHE A 1 114 ? -14.634 -6.912 26.682 1.00 90.69 114 PHE A CA 1
ATOM 837 C C . PHE A 1 114 ? -14.326 -6.034 27.899 1.00 90.69 114 PHE A C 1
ATOM 839 O O . PHE A 1 114 ? -14.037 -6.572 28.966 1.00 90.69 114 PHE A O 1
ATOM 846 N N . ALA A 1 115 ? -14.404 -4.711 27.751 1.00 87.88 115 ALA A N 1
ATOM 847 C CA . ALA A 1 115 ? -14.253 -3.768 28.851 1.00 87.88 115 ALA A CA 1
ATOM 848 C C . ALA A 1 115 ? -15.460 -3.837 29.797 1.00 87.88 115 ALA A C 1
ATOM 850 O O . ALA A 1 115 ? -15.265 -3.952 31.004 1.00 87.88 115 ALA A O 1
ATOM 851 N N . ASP A 1 116 ? -16.680 -3.909 29.258 1.00 88.56 116 ASP A N 1
ATOM 852 C CA . ASP A 1 116 ? -17.906 -4.062 30.053 1.00 88.56 116 ASP A CA 1
ATOM 853 C C . ASP A 1 116 ? -17.900 -5.380 30.846 1.00 88.56 116 ASP A C 1
ATOM 855 O O . ASP A 1 116 ? -18.184 -5.410 32.046 1.00 88.56 116 ASP A O 1
ATOM 859 N N . ILE A 1 117 ? -17.499 -6.488 30.208 1.00 89.75 117 ILE A N 1
ATOM 860 C CA . ILE A 1 117 ? -17.366 -7.787 30.888 1.00 89.75 117 ILE A CA 1
ATOM 861 C C . ILE A 1 117 ? -16.298 -7.715 31.985 1.00 89.75 117 ILE A C 1
ATOM 863 O O . ILE A 1 117 ? -16.505 -8.253 33.073 1.00 89.75 117 ILE A O 1
ATOM 867 N N . ALA A 1 118 ? -15.166 -7.057 31.725 1.00 90.88 118 ALA A N 1
ATOM 868 C CA . ALA A 1 118 ? -14.115 -6.902 32.723 1.00 90.88 118 ALA A CA 1
ATOM 869 C C . ALA A 1 118 ? -14.580 -6.054 33.918 1.00 90.88 118 ALA A C 1
ATOM 871 O O . ALA A 1 118 ? -14.282 -6.413 35.055 1.00 90.88 118 ALA A O 1
ATOM 872 N N . ALA A 1 119 ? -15.359 -4.995 33.680 1.00 87.38 119 ALA A N 1
ATOM 873 C CA . ALA A 1 119 ? -15.899 -4.133 34.727 1.00 87.38 119 ALA A CA 1
ATOM 874 C C . ALA A 1 119 ? -16.914 -4.859 35.630 1.00 87.38 119 ALA A C 1
ATOM 876 O O . ALA A 1 119 ? -16.882 -4.693 36.849 1.00 87.38 119 ALA A O 1
ATOM 877 N N . HIS A 1 120 ? -17.788 -5.700 35.062 1.00 90.00 120 HIS A N 1
ATOM 878 C CA . HIS A 1 120 ? -18.842 -6.387 35.824 1.00 90.00 120 HIS A CA 1
ATOM 879 C C . HIS A 1 120 ? -18.446 -7.759 36.385 1.00 90.00 120 HIS A C 1
ATOM 881 O O . HIS A 1 120 ? -18.975 -8.186 37.414 1.00 90.00 120 HIS A O 1
ATOM 887 N N . HIS A 1 121 ? -17.552 -8.483 35.710 1.00 90.50 121 HIS A N 1
ATOM 888 C CA . HIS A 1 121 ? -17.219 -9.878 36.026 1.00 90.50 121 HIS A CA 1
ATOM 889 C C . HIS A 1 121 ? -15.719 -10.124 36.234 1.00 90.50 121 HIS A C 1
ATOM 891 O O . HIS A 1 121 ? -15.313 -11.251 36.524 1.00 90.50 121 HIS A O 1
ATOM 897 N N . GLY A 1 122 ? -14.897 -9.080 36.128 1.00 91.00 122 GLY A N 1
ATOM 898 C CA . GLY A 1 122 ? -13.451 -9.146 36.293 1.00 91.00 122 GLY A CA 1
ATOM 899 C C . GLY A 1 122 ? -12.704 -9.574 35.026 1.00 91.00 122 GLY A C 1
ATOM 900 O O . GLY A 1 122 ? -13.245 -10.188 34.102 1.00 91.00 122 GLY A O 1
ATOM 901 N N . MET A 1 123 ? -11.403 -9.279 35.004 1.00 89.94 123 MET A N 1
ATOM 902 C CA . MET A 1 123 ? -10.513 -9.538 33.864 1.00 89.94 123 MET A CA 1
ATOM 903 C C . MET A 1 123 ? -10.452 -11.021 33.458 1.00 89.94 123 MET A C 1
ATOM 905 O O . MET A 1 123 ? -10.333 -11.346 32.277 1.00 89.94 123 MET A O 1
ATOM 909 N N . THR A 1 124 ? -10.559 -11.949 34.412 1.00 91.38 124 THR A N 1
ATOM 910 C CA . THR A 1 124 ? -10.512 -13.394 34.132 1.00 91.38 124 THR A CA 1
ATOM 911 C C . THR A 1 124 ? -11.711 -13.862 33.310 1.00 91.38 124 THR A C 1
ATOM 913 O O . THR A 1 124 ? -11.544 -14.665 32.389 1.00 91.38 124 THR A O 1
ATOM 916 N N . ALA A 1 125 ? -12.905 -13.330 33.589 1.00 91.75 125 ALA A N 1
ATOM 917 C CA . ALA A 1 125 ? -14.105 -13.610 32.811 1.00 91.75 125 ALA A CA 1
ATOM 918 C C . ALA A 1 125 ? -13.983 -13.040 31.390 1.00 91.75 125 ALA A C 1
ATOM 920 O O . ALA A 1 125 ? -14.236 -13.758 30.420 1.00 91.75 125 ALA A O 1
ATOM 921 N N . ALA A 1 126 ? -13.510 -11.795 31.259 1.00 92.19 126 ALA A N 1
ATOM 922 C CA . ALA A 1 126 ? -13.268 -11.164 29.961 1.00 92.19 126 ALA A CA 1
ATOM 923 C C . ALA A 1 126 ? -12.260 -11.960 29.115 1.00 92.19 126 ALA A C 1
ATOM 925 O O . ALA A 1 126 ? -12.528 -12.261 27.950 1.00 92.19 126 ALA A O 1
ATOM 926 N N . ALA A 1 127 ? -11.145 -12.390 29.715 1.00 92.25 127 ALA A N 1
ATOM 927 C CA . ALA A 1 127 ? -10.154 -13.233 29.055 1.00 92.25 127 ALA A CA 1
ATOM 928 C C . ALA A 1 127 ? -10.738 -14.590 28.625 1.00 92.25 127 ALA A C 1
ATOM 930 O O . ALA A 1 127 ? -10.486 -15.035 27.507 1.00 92.25 127 ALA A O 1
ATOM 931 N N . GLY A 1 128 ? -11.553 -15.234 29.469 1.00 94.06 128 GLY A N 1
ATOM 932 C CA . GLY A 1 128 ? -12.223 -16.495 29.137 1.00 94.06 128 GLY A CA 1
ATOM 933 C C . GLY A 1 128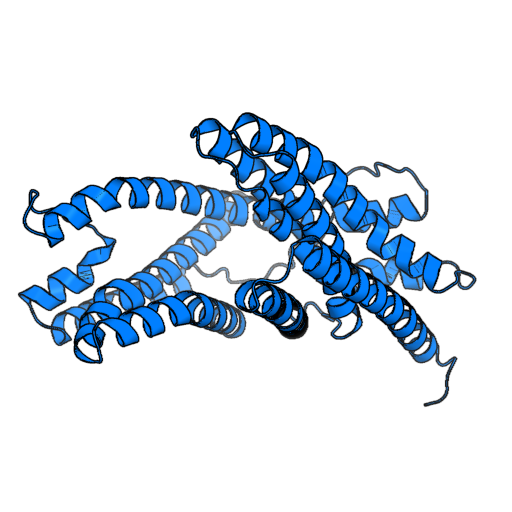 ? -13.153 -16.375 27.926 1.00 94.06 128 GLY A C 1
ATOM 934 O O . GLY A 1 128 ? -13.062 -17.176 26.993 1.00 94.06 128 GLY A O 1
ATOM 935 N N . VAL A 1 129 ? -13.999 -15.338 27.898 1.00 94.00 129 VAL A N 1
ATOM 936 C CA . VAL A 1 129 ? -14.889 -15.047 26.758 1.00 94.00 129 VAL A CA 1
ATOM 937 C C . VAL A 1 129 ? -14.080 -14.725 25.503 1.00 94.00 129 VAL A C 1
ATOM 939 O O . VAL A 1 129 ? -14.408 -15.201 24.412 1.00 94.00 129 VAL A O 1
ATOM 942 N N . TRP A 1 130 ? -12.992 -13.968 25.642 1.00 95.12 130 TRP A N 1
ATOM 943 C CA . TRP A 1 130 ? -12.097 -13.656 24.534 1.00 95.12 130 TRP A CA 1
ATOM 944 C C . TRP A 1 130 ? -11.461 -14.918 23.942 1.00 95.12 130 TRP A C 1
ATOM 946 O O . TRP A 1 130 ? -11.593 -15.148 22.742 1.00 95.12 130 TRP A O 1
ATOM 956 N N . PHE A 1 131 ? -10.867 -15.795 24.759 1.00 94.69 131 PHE A N 1
ATOM 957 C CA . PHE A 1 131 ? -10.286 -17.056 24.284 1.00 94.69 131 PHE A CA 1
ATOM 958 C C . PHE A 1 131 ? -11.319 -17.975 23.624 1.00 94.69 131 PHE A C 1
ATOM 960 O O . PHE A 1 131 ? -11.023 -18.574 22.589 1.00 94.69 131 PHE A O 1
ATOM 967 N N . ALA A 1 132 ? -12.536 -18.060 24.169 1.00 94.69 132 ALA A N 1
ATOM 968 C CA . ALA A 1 132 ? -13.621 -18.811 23.543 1.00 94.69 132 ALA A CA 1
ATOM 969 C C . ALA A 1 132 ? -13.979 -18.236 22.161 1.00 94.69 132 ALA A C 1
ATOM 971 O O . ALA A 1 132 ? -14.085 -18.977 21.182 1.00 94.69 132 ALA A O 1
ATOM 972 N N . THR A 1 133 ? -14.083 -16.909 22.058 1.00 93.88 133 THR A N 1
ATOM 973 C CA . THR A 1 133 ? -14.353 -16.206 20.794 1.00 93.88 133 THR A CA 1
ATOM 974 C C . THR A 1 133 ? -13.238 -16.448 19.774 1.00 93.88 133 THR A C 1
ATOM 976 O O . THR A 1 133 ? -13.517 -16.765 18.617 1.00 93.88 133 THR A O 1
ATOM 979 N N . LEU A 1 134 ? -11.971 -16.374 20.200 1.00 93.25 134 LEU A N 1
ATOM 980 C CA . LEU A 1 134 ? -10.820 -16.691 19.355 1.00 93.25 134 LEU A CA 1
ATOM 981 C C . LEU A 1 134 ? -10.870 -18.130 18.847 1.00 93.25 134 LEU A C 1
ATOM 983 O O . LEU A 1 134 ? -10.667 -18.350 17.658 1.00 93.25 134 LEU A O 1
ATOM 987 N N . ALA A 1 135 ? -11.155 -19.103 19.715 1.00 92.75 135 ALA A N 1
ATOM 988 C CA . ALA A 1 135 ? -11.212 -20.509 19.329 1.00 92.75 135 ALA A CA 1
ATOM 989 C C . ALA A 1 135 ? -12.267 -20.751 18.238 1.00 92.75 135 ALA A C 1
ATOM 991 O O . ALA A 1 135 ? -11.975 -21.403 17.233 1.00 92.75 135 ALA A O 1
ATOM 992 N N . VAL A 1 136 ? -13.462 -20.166 18.388 1.00 95.19 136 VAL A N 1
ATOM 993 C CA . VAL A 1 136 ? -14.535 -20.259 17.385 1.00 95.19 136 VAL A CA 1
ATOM 994 C C . VAL A 1 136 ? -14.127 -19.591 16.072 1.00 95.19 136 VAL A C 1
ATOM 996 O O . VAL A 1 136 ? -14.300 -20.180 15.005 1.00 95.19 136 VAL A O 1
ATOM 999 N N . LEU A 1 137 ? -13.560 -18.384 16.126 1.00 92.62 137 LEU A N 1
ATOM 1000 C CA . LEU A 1 137 ? -13.162 -17.650 14.925 1.00 92.62 137 LEU A CA 1
ATOM 1001 C C . LEU A 1 137 ? -12.002 -18.323 14.188 1.00 92.62 137 LEU A C 1
ATOM 1003 O O . LEU A 1 137 ? -12.049 -18.443 12.967 1.00 92.62 137 LEU A O 1
ATOM 1007 N N . VAL A 1 138 ? -10.986 -18.805 14.906 1.00 90.69 138 VAL A N 1
ATOM 1008 C CA . VAL A 1 138 ? -9.866 -19.555 14.322 1.00 90.69 138 VAL A CA 1
ATOM 1009 C C . VAL A 1 138 ? -10.371 -20.837 13.668 1.00 90.69 138 VAL A C 1
ATOM 1011 O O . VAL A 1 138 ? -9.984 -21.136 12.537 1.00 90.69 138 VAL A O 1
ATOM 1014 N N . TRP A 1 139 ? -11.276 -21.566 14.328 1.00 92.94 139 TRP A N 1
ATOM 1015 C CA . TRP A 1 139 ? -11.904 -22.749 13.745 1.00 92.94 139 TRP A CA 1
ATOM 1016 C C . TRP A 1 139 ? -12.690 -22.410 12.470 1.00 92.94 139 TRP A C 1
ATOM 1018 O O . TRP A 1 139 ? -12.519 -23.074 11.448 1.00 92.94 139 TRP A O 1
ATOM 1028 N N . ALA A 1 140 ? -13.487 -21.339 12.485 1.00 90.69 140 ALA A N 1
ATOM 1029 C CA . ALA A 1 140 ? -14.256 -20.897 11.324 1.00 90.69 140 ALA A CA 1
ATOM 1030 C C . ALA A 1 140 ? -13.352 -20.468 10.153 1.00 90.69 140 ALA A C 1
ATOM 1032 O O . ALA A 1 140 ? -13.599 -20.850 9.007 1.00 90.69 140 ALA A O 1
ATOM 1033 N N . VAL A 1 141 ? -12.271 -19.733 10.438 1.00 88.31 141 VAL A N 1
ATOM 1034 C CA . VAL A 1 141 ? -11.251 -19.352 9.449 1.00 88.31 141 VAL A CA 1
ATOM 1035 C C . VAL A 1 141 ? -10.614 -20.598 8.836 1.00 88.31 141 VAL A C 1
ATOM 1037 O O . VAL A 1 141 ? -10.555 -20.706 7.612 1.00 88.31 141 VAL A O 1
ATOM 1040 N N . ALA A 1 142 ? -10.200 -21.567 9.657 1.00 86.44 142 ALA A N 1
ATOM 1041 C CA . ALA A 1 142 ? -9.608 -22.814 9.180 1.00 86.44 142 ALA A CA 1
ATOM 1042 C C . ALA A 1 142 ? -10.588 -23.647 8.331 1.00 86.44 142 ALA A C 1
ATOM 1044 O O . ALA A 1 142 ? -10.186 -24.227 7.325 1.00 86.44 142 ALA A O 1
ATOM 1045 N N . ALA A 1 143 ? -11.875 -23.674 8.689 1.00 87.31 143 ALA A N 1
ATOM 1046 C CA . ALA A 1 143 ? -12.905 -24.402 7.947 1.00 87.31 143 ALA A CA 1
ATOM 1047 C C . ALA A 1 143 ? -13.233 -23.761 6.582 1.00 87.31 143 ALA A C 1
ATOM 1049 O O . ALA A 1 143 ? -13.542 -24.458 5.604 1.00 87.31 143 ALA A O 1
ATOM 1050 N N . ILE A 1 144 ? -13.186 -22.428 6.502 1.00 86.50 144 ILE A N 1
ATOM 1051 C CA . ILE A 1 144 ? -13.517 -21.675 5.285 1.00 86.50 144 ILE A CA 1
ATOM 1052 C C . ILE A 1 144 ? -12.312 -21.528 4.353 1.00 86.50 144 ILE A C 1
ATOM 1054 O O . ILE A 1 144 ? -12.533 -21.460 3.138 1.00 86.50 144 ILE A O 1
ATOM 1058 N N . ALA A 1 145 ? -11.085 -21.549 4.881 1.00 79.38 145 ALA A N 1
ATOM 1059 C CA . ALA A 1 145 ? -9.852 -21.384 4.119 1.00 79.38 145 ALA A CA 1
ATOM 1060 C C . ALA A 1 145 ? -9.845 -22.238 2.828 1.00 79.38 145 ALA A C 1
ATOM 1062 O O . ALA A 1 145 ? -10.158 -23.435 2.863 1.00 79.38 145 ALA A O 1
ATOM 1063 N N . PRO A 1 146 ? -9.539 -21.637 1.664 1.00 69.62 146 PRO A N 1
ATOM 1064 C CA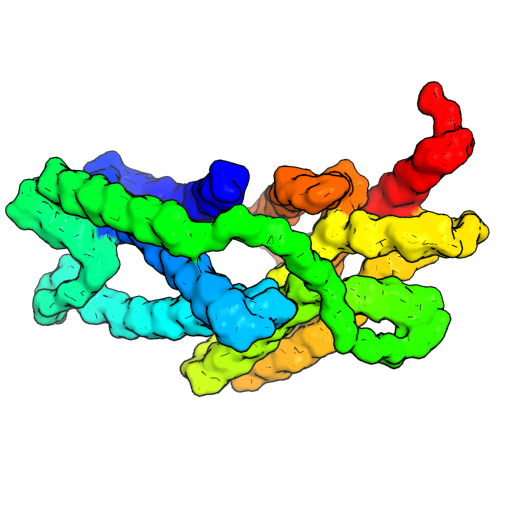 . PRO A 1 146 ? -9.584 -22.340 0.391 1.00 69.62 146 PRO A CA 1
ATOM 1065 C C . PRO A 1 146 ? -8.470 -23.404 0.305 1.00 69.62 146 PRO A C 1
ATOM 1067 O O . PRO A 1 146 ? -7.332 -23.130 0.682 1.00 69.62 146 PRO A O 1
ATOM 1070 N N . PRO A 1 147 ? -8.755 -24.610 -0.225 1.00 62.28 147 PRO A N 1
ATOM 1071 C CA . PRO A 1 147 ? -7.807 -25.731 -0.226 1.00 62.28 147 PRO A CA 1
ATOM 1072 C C . PRO A 1 147 ? -6.654 -25.591 -1.233 1.00 62.28 147 PRO A C 1
ATOM 1074 O O . PRO A 1 147 ? -5.746 -26.419 -1.230 1.00 62.28 147 PRO A O 1
ATOM 1077 N N . GLN A 1 148 ? -6.678 -24.592 -2.122 1.00 57.25 148 GLN A N 1
ATOM 1078 C CA . GLN A 1 148 ? -5.678 -24.428 -3.178 1.00 57.25 148 GLN A CA 1
ATOM 1079 C C . GLN A 1 148 ? -5.309 -22.955 -3.360 1.00 57.25 148 GLN A C 1
ATOM 1081 O O . GLN A 1 148 ? -6.168 -22.104 -3.593 1.00 57.25 148 GLN A O 1
ATOM 1086 N N . PHE A 1 149 ? -4.007 -22.673 -3.303 1.00 54.69 149 PHE A N 1
ATOM 1087 C CA . PHE A 1 149 ? -3.436 -21.400 -3.727 1.00 54.69 149 PHE A CA 1
ATOM 1088 C C . PHE A 1 149 ? -3.362 -21.404 -5.258 1.00 54.69 149 PHE A C 1
ATOM 1090 O O . PHE A 1 149 ? -2.339 -21.750 -5.844 1.00 54.69 149 PHE A O 1
ATOM 1097 N N . ASP A 1 150 ? -4.473 -21.094 -5.927 1.00 51.00 150 ASP A N 1
ATOM 1098 C CA . ASP A 1 150 ? -4.440 -20.893 -7.377 1.00 51.00 150 ASP A CA 1
ATOM 1099 C C . ASP A 1 150 ? -3.497 -19.713 -7.657 1.00 51.00 150 ASP A C 1
ATOM 1101 O O . ASP A 1 150 ? -3.709 -18.647 -7.063 1.00 51.00 150 ASP A O 1
ATOM 1105 N N . PRO A 1 151 ? -2.505 -19.829 -8.556 1.00 53.03 151 PRO A N 1
ATOM 1106 C CA . PRO A 1 151 ? -1.683 -18.692 -8.930 1.00 53.03 151 PRO A CA 1
ATOM 1107 C C . PRO A 1 151 ? -2.604 -17.627 -9.526 1.00 53.03 151 PRO A C 1
ATOM 1109 O O . PRO A 1 151 ? -3.120 -17.760 -10.639 1.00 53.03 151 PRO A O 1
ATOM 1112 N N . THR A 1 152 ? -2.857 -16.569 -8.755 1.00 54.03 152 THR A N 1
ATOM 1113 C CA . THR A 1 152 ? -3.577 -15.396 -9.234 1.00 54.03 152 THR A CA 1
ATOM 1114 C C . THR A 1 152 ? -2.865 -14.936 -10.498 1.00 54.03 152 THR A C 1
ATOM 1116 O O . THR A 1 152 ? -1.648 -14.733 -10.514 1.00 54.03 152 THR A O 1
ATOM 1119 N N . ARG A 1 153 ? -3.603 -14.837 -11.610 1.00 54.03 153 ARG A N 1
ATOM 1120 C CA . ARG A 1 153 ? -3.038 -14.264 -12.832 1.00 54.03 153 ARG A CA 1
ATOM 1121 C C . ARG A 1 153 ? -2.544 -12.872 -12.466 1.00 54.03 153 ARG A C 1
ATOM 1123 O O . ARG A 1 153 ? -3.355 -12.009 -12.179 1.00 54.03 153 ARG A O 1
ATOM 1130 N N . ARG A 1 154 ? -1.229 -12.653 -12.469 1.00 63.31 154 ARG A N 1
ATOM 1131 C CA . ARG A 1 154 ? -0.628 -11.377 -12.039 1.00 63.31 154 ARG A CA 1
ATOM 1132 C C . ARG A 1 154 ? -1.024 -10.196 -12.931 1.00 63.31 154 ARG A C 1
ATOM 1134 O O . ARG A 1 154 ? -0.882 -9.048 -12.521 1.00 63.31 154 ARG A O 1
ATOM 1141 N N . PHE A 1 155 ? -1.545 -10.476 -14.129 1.00 69.62 155 PHE A N 1
ATOM 1142 C CA . PHE A 1 155 ? -1.815 -9.479 -15.156 1.00 69.62 155 PHE A CA 1
ATOM 1143 C C . PHE A 1 155 ? -3.255 -9.529 -15.674 1.00 69.62 155 PHE A C 1
ATOM 1145 O O . PHE A 1 155 ? -3.747 -10.582 -16.089 1.00 69.62 155 PHE A O 1
ATOM 1152 N N . ALA A 1 156 ? -3.899 -8.366 -15.714 1.00 70.56 156 ALA A N 1
ATOM 1153 C CA . ALA A 1 156 ? -5.149 -8.124 -16.412 1.00 70.56 156 ALA A CA 1
ATOM 1154 C C . ALA A 1 156 ? -4.916 -7.847 -17.908 1.00 70.56 156 ALA A C 1
ATOM 1156 O O . ALA A 1 156 ? -3.850 -7.396 -18.338 1.00 70.56 156 ALA A O 1
ATOM 1157 N N . ILE A 1 157 ? -5.943 -8.094 -18.721 1.00 73.44 157 ILE A N 1
ATOM 1158 C CA . ILE A 1 157 ? -5.918 -7.811 -20.158 1.00 73.44 157 ILE A CA 1
ATOM 1159 C C . ILE A 1 157 ? -6.363 -6.356 -20.362 1.00 73.44 157 ILE A C 1
ATOM 1161 O O . ILE A 1 157 ? -7.550 -6.081 -20.492 1.00 73.44 157 ILE A O 1
ATOM 1165 N N . ILE A 1 158 ? -5.409 -5.421 -20.366 1.00 70.50 158 ILE A N 1
ATOM 1166 C CA . ILE A 1 158 ? -5.645 -3.992 -20.658 1.00 70.50 158 ILE A CA 1
ATOM 1167 C C . ILE A 1 158 ? -5.017 -3.641 -22.015 1.00 70.50 158 ILE A C 1
ATOM 1169 O O . ILE A 1 158 ? -3.897 -4.092 -22.286 1.00 70.50 158 ILE A O 1
ATOM 1173 N N . PRO A 1 159 ? -5.675 -2.858 -22.890 1.00 72.44 159 PRO A N 1
ATOM 1174 C CA . PRO A 1 159 ? -5.092 -2.422 -24.162 1.00 72.44 159 PRO A CA 1
ATOM 1175 C C . PRO A 1 159 ? -3.790 -1.623 -23.970 1.00 72.44 159 PRO A C 1
ATOM 1177 O O . PRO A 1 159 ? -3.546 -1.019 -22.927 1.00 72.44 159 PRO A O 1
ATOM 1180 N N . ARG A 1 160 ? -2.910 -1.633 -24.979 1.00 75.81 160 ARG A N 1
ATOM 1181 C CA . ARG A 1 160 ? -1.660 -0.855 -24.939 1.00 75.81 160 ARG A CA 1
ATOM 1182 C C . ARG A 1 160 ? -1.959 0.609 -25.269 1.00 75.81 160 ARG A C 1
ATOM 1184 O O . ARG A 1 160 ? -2.154 0.935 -26.432 1.00 75.81 160 ARG A O 1
ATOM 1191 N N . LEU A 1 161 ? -1.960 1.474 -24.254 1.00 73.50 161 LEU A N 1
ATOM 1192 C CA . LEU A 1 161 ? -2.252 2.909 -24.397 1.00 73.50 161 LEU A CA 1
ATOM 1193 C C . LEU A 1 161 ? -1.198 3.671 -25.227 1.00 73.50 161 LEU A C 1
ATOM 1195 O O . LEU A 1 161 ? -1.556 4.550 -25.998 1.00 73.50 161 LEU A O 1
ATOM 1199 N N . PHE A 1 162 ? 0.086 3.298 -25.135 1.00 76.75 162 PHE A N 1
ATOM 1200 C CA . PHE A 1 162 ? 1.199 3.971 -25.837 1.00 76.75 162 PHE A CA 1
ATOM 1201 C C . PHE A 1 162 ? 1.768 3.163 -27.023 1.00 76.75 162 PHE A C 1
ATOM 1203 O O . PHE A 1 162 ? 2.954 3.259 -27.362 1.00 76.75 162 PHE A O 1
ATOM 1210 N N . GLY A 1 163 ? 0.927 2.335 -27.651 1.00 77.00 163 GLY A N 1
ATOM 1211 C CA . GLY A 1 163 ? 1.266 1.608 -28.878 1.00 77.00 163 GLY A CA 1
ATOM 1212 C C . GLY A 1 163 ? 2.377 0.559 -28.720 1.00 77.00 163 GLY A C 1
ATOM 1213 O O . GLY A 1 163 ? 2.467 -0.136 -27.706 1.00 77.00 163 GLY A O 1
ATOM 1214 N N . SER A 1 164 ? 3.200 0.404 -29.765 1.00 80.81 164 SER A N 1
ATOM 1215 C CA . SER A 1 164 ? 4.305 -0.568 -29.862 1.00 80.81 164 SER A CA 1
ATOM 1216 C C . SER A 1 164 ? 5.657 -0.036 -29.371 1.00 80.81 164 SER A C 1
ATOM 1218 O O . SER A 1 164 ? 6.667 -0.726 -29.502 1.00 80.81 164 SER A O 1
ATOM 1220 N N . THR A 1 165 ? 5.692 1.176 -28.813 1.00 88.00 165 THR A N 1
ATOM 1221 C CA . THR A 1 165 ? 6.928 1.782 -28.303 1.00 88.00 165 THR A CA 1
ATOM 1222 C C . THR A 1 165 ? 7.496 0.994 -27.119 1.00 88.00 165 THR A C 1
ATOM 1224 O O . THR A 1 165 ? 6.762 0.338 -26.377 1.00 88.00 165 THR A O 1
ATOM 1227 N N . GLU A 1 166 ? 8.812 1.084 -26.907 1.00 87.12 166 GLU A N 1
ATOM 1228 C CA . GLU A 1 166 ? 9.476 0.447 -25.762 1.00 87.12 166 GLU A CA 1
ATOM 1229 C C . GLU A 1 166 ? 8.908 0.970 -24.434 1.00 87.12 166 GLU A C 1
ATOM 1231 O O . GLU A 1 166 ? 8.516 0.182 -23.578 1.00 87.12 166 GLU A O 1
ATOM 1236 N N . PHE A 1 167 ? 8.739 2.291 -24.307 1.00 88.56 167 PHE A N 1
ATOM 1237 C CA . PHE A 1 167 ? 8.059 2.898 -23.160 1.00 88.56 167 PHE A CA 1
ATOM 1238 C C . PHE A 1 167 ? 6.635 2.356 -22.983 1.00 88.56 167 PHE A C 1
ATOM 1240 O O . PHE A 1 167 ? 6.230 2.033 -21.870 1.00 88.56 167 PHE A O 1
ATOM 1247 N N . GLY A 1 168 ? 5.888 2.182 -24.076 1.00 87.81 168 GL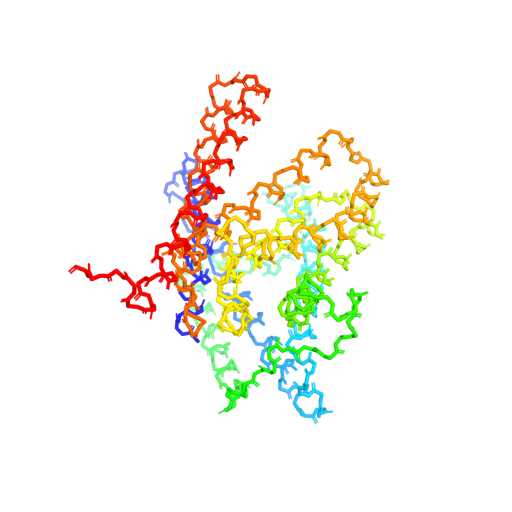Y A N 1
ATOM 1248 C CA . GLY A 1 168 ? 4.551 1.602 -24.038 1.00 87.81 168 GLY A CA 1
ATOM 1249 C C . GLY A 1 168 ? 4.516 0.152 -23.560 1.00 87.81 168 GLY A C 1
ATOM 1250 O O . GLY A 1 168 ? 3.549 -0.237 -22.907 1.00 87.81 168 GLY A O 1
ATOM 1251 N N . ALA A 1 169 ? 5.565 -0.637 -23.806 1.00 87.50 169 ALA A N 1
ATOM 1252 C CA . ALA A 1 169 ? 5.691 -1.984 -23.254 1.00 87.50 169 ALA A CA 1
ATOM 1253 C C . ALA A 1 169 ? 5.908 -1.962 -21.732 1.00 87.50 169 ALA A C 1
ATOM 1255 O O . ALA A 1 169 ? 5.234 -2.705 -21.017 1.00 87.50 169 ALA A O 1
ATOM 1256 N N . TYR A 1 170 ? 6.776 -1.074 -21.236 1.00 89.56 170 TYR A N 1
ATOM 1257 C CA . TYR A 1 170 ? 6.993 -0.869 -19.798 1.00 89.56 170 TYR A CA 1
ATOM 1258 C C . TYR A 1 170 ? 5.735 -0.325 -19.104 1.00 89.56 170 TYR A C 1
ATOM 1260 O O . TYR A 1 170 ? 5.324 -0.838 -18.063 1.00 89.56 170 TYR A O 1
ATOM 1268 N N . PHE A 1 171 ? 5.057 0.645 -19.721 1.00 90.62 171 PHE A N 1
ATOM 1269 C CA . PHE A 1 171 ? 3.781 1.162 -19.235 1.00 90.62 171 PHE A CA 1
ATOM 1270 C C . PHE A 1 171 ? 2.707 0.076 -19.181 1.00 90.62 171 PHE A C 1
ATOM 1272 O O . PHE A 1 171 ? 2.034 -0.082 -18.163 1.00 90.62 171 PHE A O 1
ATOM 1279 N N . ALA A 1 172 ? 2.580 -0.723 -20.245 1.00 87.44 172 ALA A N 1
ATOM 1280 C CA . ALA A 1 172 ? 1.638 -1.833 -20.291 1.00 87.44 172 ALA A CA 1
ATOM 1281 C C . ALA A 1 172 ? 1.943 -2.894 -19.225 1.00 87.44 172 ALA A C 1
ATOM 1283 O O . ALA A 1 172 ? 1.010 -3.423 -18.630 1.00 87.44 172 ALA A O 1
ATOM 1284 N N . ALA A 1 173 ? 3.216 -3.206 -18.968 1.00 85.25 173 ALA A N 1
ATOM 1285 C CA . ALA A 1 173 ? 3.596 -4.147 -17.917 1.00 85.25 173 ALA A CA 1
ATOM 1286 C C . ALA A 1 173 ? 3.173 -3.650 -16.527 1.00 85.25 173 ALA A C 1
ATOM 1288 O O . ALA A 1 173 ? 2.658 -4.433 -15.731 1.00 85.25 173 ALA A O 1
ATOM 1289 N N . HIS A 1 174 ? 3.316 -2.348 -16.267 1.00 87.19 174 HIS A N 1
ATOM 1290 C CA . HIS A 1 174 ? 2.985 -1.763 -14.973 1.00 87.19 174 HIS A CA 1
ATOM 1291 C C . HIS A 1 174 ? 1.469 -1.620 -14.741 1.00 87.19 174 HIS A C 1
ATOM 1293 O O . HIS A 1 174 ? 0.962 -2.078 -13.716 1.00 87.19 174 HIS A O 1
ATOM 1299 N N . ILE A 1 175 ? 0.721 -1.063 -15.705 1.00 87.31 175 ILE A N 1
ATOM 1300 C CA . ILE A 1 175 ? -0.740 -0.858 -15.591 1.00 87.31 175 ILE A CA 1
ATOM 1301 C C . ILE A 1 175 ? -1.516 -2.182 -15.577 1.00 87.31 175 ILE A C 1
ATOM 1303 O O . ILE A 1 175 ? -2.583 -2.260 -14.983 1.00 87.31 175 ILE A O 1
ATOM 1307 N N . ARG A 1 176 ? -1.004 -3.235 -16.233 1.00 86.25 176 ARG A N 1
ATOM 1308 C CA . ARG A 1 176 ? -1.674 -4.545 -16.284 1.00 86.25 176 ARG A CA 1
ATOM 1309 C C . ARG A 1 176 ? -1.546 -5.327 -14.986 1.00 86.25 176 ARG A C 1
ATOM 1311 O O . ARG A 1 176 ? -2.295 -6.285 -14.827 1.00 86.25 176 ARG A O 1
ATOM 1318 N N . GLY A 1 177 ? -0.627 -4.972 -14.089 1.00 83.06 177 GLY A N 1
ATOM 1319 C CA . GLY A 1 177 ? -0.519 -5.627 -12.788 1.00 83.06 177 GLY A CA 1
ATOM 1320 C C . GLY A 1 177 ? -1.839 -5.518 -12.024 1.00 83.06 177 GLY A C 1
ATOM 1321 O O . GLY A 1 177 ? -2.334 -4.410 -11.824 1.00 83.06 177 GLY A O 1
ATOM 1322 N N . ILE A 1 178 ? -2.420 -6.648 -11.598 1.00 79.06 178 ILE A N 1
ATOM 1323 C CA . ILE A 1 178 ? -3.682 -6.622 -10.833 1.00 79.06 178 ILE A CA 1
ATOM 1324 C C . ILE A 1 178 ? -3.521 -5.791 -9.559 1.00 79.06 178 ILE A C 1
ATOM 1326 O O . ILE A 1 178 ? -4.427 -5.044 -9.202 1.00 79.06 178 ILE A O 1
ATOM 1330 N N . GLU A 1 179 ? -2.358 -5.856 -8.917 1.00 80.25 179 GLU A N 1
ATOM 1331 C CA . GLU A 1 179 ? -2.036 -5.059 -7.731 1.00 80.25 179 GLU A CA 1
ATOM 1332 C C . GLU A 1 179 ? -2.075 -3.552 -8.031 1.00 80.25 179 GLU A C 1
ATOM 1334 O O . GLU A 1 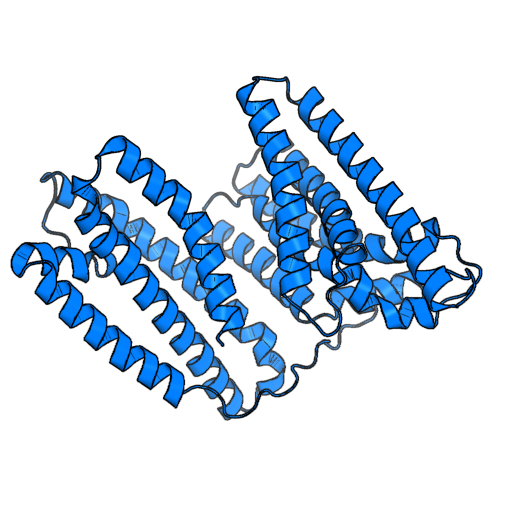179 ? -2.726 -2.804 -7.302 1.00 80.25 179 GLU A O 1
ATOM 1339 N N . THR A 1 180 ? -1.486 -3.107 -9.148 1.00 86.44 180 THR A N 1
ATOM 1340 C CA . THR A 1 180 ? -1.543 -1.706 -9.599 1.00 86.44 180 THR A CA 1
ATOM 1341 C C . THR A 1 180 ? -2.983 -1.249 -9.819 1.00 86.44 180 THR A C 1
ATOM 1343 O O . THR A 1 180 ? -3.379 -0.197 -9.319 1.00 86.44 180 THR A O 1
ATOM 1346 N N . ILE A 1 181 ? -3.782 -2.046 -10.535 1.00 86.25 181 ILE A N 1
ATOM 1347 C CA . ILE A 1 181 ? -5.190 -1.733 -10.828 1.00 86.25 181 ILE A CA 1
ATOM 1348 C C . ILE A 1 181 ? -5.993 -1.645 -9.534 1.00 86.25 181 ILE A C 1
ATOM 1350 O O . ILE A 1 181 ? -6.774 -0.716 -9.355 1.00 86.25 181 ILE A O 1
ATOM 1354 N N . THR A 1 182 ? -5.785 -2.600 -8.631 1.00 83.62 182 THR A N 1
ATOM 1355 C CA . THR A 1 182 ? -6.499 -2.687 -7.357 1.00 83.62 182 THR A CA 1
ATOM 1356 C C . THR A 1 182 ? -6.185 -1.482 -6.482 1.00 83.62 182 THR A C 1
ATOM 1358 O O . THR A 1 182 ? -7.105 -0.835 -5.997 1.00 83.62 182 THR A O 1
ATOM 1361 N N . VAL A 1 183 ? -4.909 -1.111 -6.347 1.00 86.94 183 VAL A N 1
ATOM 1362 C CA . VAL A 1 183 ? -4.516 0.079 -5.581 1.00 86.94 183 VAL A CA 1
ATOM 1363 C C . VAL A 1 183 ? -5.063 1.355 -6.220 1.00 86.94 183 VAL A C 1
ATOM 1365 O O . VAL A 1 183 ? -5.633 2.180 -5.514 1.00 86.94 183 VAL A O 1
ATOM 1368 N N . CYS A 1 184 ? -4.981 1.505 -7.546 1.00 88.75 184 CYS A N 1
ATOM 1369 C CA . CYS A 1 184 ? -5.555 2.669 -8.229 1.00 88.75 184 CYS A CA 1
ATOM 1370 C C . CYS A 1 184 ? -7.076 2.757 -8.031 1.00 88.75 184 CYS A C 1
ATOM 1372 O O . CYS A 1 184 ? -7.598 3.841 -7.782 1.00 88.75 184 CYS A O 1
ATOM 1374 N N . ALA A 1 185 ? -7.784 1.629 -8.114 1.00 86.12 185 ALA A N 1
ATOM 1375 C CA . ALA A 1 185 ? -9.227 1.571 -7.918 1.00 86.12 185 ALA A CA 1
ATOM 1376 C C . ALA A 1 185 ? -9.629 1.873 -6.471 1.00 86.12 185 ALA A C 1
ATOM 1378 O O . ALA A 1 185 ? -10.587 2.609 -6.263 1.00 86.12 185 ALA A O 1
ATOM 1379 N N . ILE A 1 186 ? -8.891 1.361 -5.482 1.00 85.19 186 ILE A N 1
ATOM 1380 C CA . ILE A 1 186 ? -9.127 1.668 -4.066 1.00 85.19 186 ILE A CA 1
ATOM 1381 C C . ILE A 1 186 ? -8.857 3.149 -3.793 1.00 85.19 186 ILE A C 1
ATOM 1383 O O . ILE A 1 186 ? -9.684 3.798 -3.161 1.00 85.19 186 ILE A O 1
ATOM 1387 N N . SER A 1 187 ? -7.754 3.711 -4.298 1.00 88.31 187 SER A N 1
ATOM 1388 C CA . SER A 1 187 ? -7.449 5.135 -4.127 1.00 88.31 187 SER A CA 1
ATOM 1389 C C . SER A 1 187 ? -8.520 6.020 -4.772 1.00 88.31 187 SER A C 1
ATOM 1391 O O . SER A 1 187 ? -9.046 6.907 -4.110 1.00 88.31 187 SER A O 1
ATOM 1393 N N . LEU A 1 188 ? -8.900 5.765 -6.029 1.00 88.56 188 LEU A N 1
ATOM 1394 C CA . LEU A 1 188 ? -9.924 6.552 -6.729 1.00 88.56 188 LEU A CA 1
ATOM 1395 C C . LEU A 1 188 ? -11.320 6.372 -6.126 1.00 88.56 188 LEU A C 1
ATOM 1397 O O . LEU A 1 188 ? -12.009 7.355 -5.864 1.00 88.56 188 LEU A O 1
ATOM 1401 N N . GLY A 1 189 ? -11.734 5.125 -5.906 1.00 84.38 189 GLY A N 1
ATOM 1402 C CA . GLY A 1 189 ? -13.039 4.790 -5.344 1.00 84.38 189 GLY A CA 1
ATOM 1403 C C . GLY A 1 189 ? -13.186 5.292 -3.912 1.00 84.38 189 GLY A C 1
ATOM 1404 O O . GLY A 1 189 ? -14.216 5.865 -3.573 1.00 84.38 189 GLY A O 1
ATOM 1405 N N . GLY A 1 190 ? -12.137 5.161 -3.097 1.00 82.06 190 GLY A N 1
ATOM 1406 C CA . GLY A 1 190 ? -12.080 5.715 -1.746 1.00 82.06 190 GLY A CA 1
ATOM 1407 C C . GLY A 1 190 ? -12.162 7.240 -1.745 1.00 82.06 190 GLY A C 1
ATOM 1408 O O . GLY A 1 190 ? -12.972 7.802 -1.015 1.00 82.06 190 GLY A O 1
ATOM 1409 N N . SER A 1 191 ? -11.399 7.925 -2.605 1.00 85.56 191 SER A N 1
ATOM 1410 C CA . SER A 1 191 ? -11.496 9.384 -2.749 1.00 85.56 191 SER A CA 1
ATOM 1411 C C . SER A 1 191 ? -12.879 9.842 -3.209 1.00 85.56 191 SER A C 1
ATOM 1413 O O . SER A 1 191 ? -13.388 10.835 -2.697 1.00 85.56 191 SER A O 1
ATOM 1415 N N . TYR A 1 192 ? -13.508 9.120 -4.138 1.00 86.00 192 TYR A N 1
ATOM 1416 C CA . TYR A 1 192 ? -14.866 9.422 -4.583 1.00 86.00 192 TYR A CA 1
ATOM 1417 C C . TYR A 1 192 ? -15.903 9.192 -3.474 1.00 86.00 192 TYR A C 1
ATOM 1419 O O . TYR A 1 192 ? -16.776 10.028 -3.275 1.00 86.00 192 TYR A O 1
ATOM 1427 N N . ALA A 1 193 ? -15.789 8.102 -2.712 1.00 81.56 193 ALA A N 1
ATOM 1428 C CA . ALA A 1 193 ? -16.682 7.826 -1.588 1.00 81.56 193 ALA A CA 1
ATOM 1429 C C . ALA A 1 193 ? -16.584 8.905 -0.497 1.00 81.56 193 ALA A C 1
ATOM 1431 O O . ALA A 1 193 ? -17.610 9.369 -0.008 1.00 81.56 193 ALA A O 1
ATOM 1432 N N . LEU A 1 194 ? -15.366 9.346 -0.160 1.00 83.69 194 LEU A N 1
ATOM 1433 C CA . LEU A 1 194 ? -15.148 10.452 0.779 1.00 83.69 194 LEU A CA 1
ATOM 1434 C C . LEU A 1 194 ? -15.730 11.768 0.255 1.00 83.69 194 LEU A C 1
ATOM 1436 O O . LEU A 1 194 ? -16.373 12.486 1.013 1.00 83.69 194 LEU A O 1
ATOM 1440 N N . PHE A 1 195 ? -15.568 12.045 -1.041 1.00 85.38 195 PHE A N 1
ATOM 1441 C CA . PHE A 1 195 ? -16.178 13.206 -1.686 1.00 85.38 195 PHE A CA 1
ATOM 1442 C C . PHE A 1 195 ? -17.713 13.184 -1.586 1.00 85.38 195 PHE A C 1
ATOM 1444 O O . PHE A 1 195 ? -18.314 14.192 -1.237 1.00 85.38 195 PHE A O 1
ATOM 1451 N N . VAL A 1 196 ? -18.354 12.037 -1.839 1.00 86.06 196 VAL A N 1
ATOM 1452 C CA . VAL A 1 196 ? -19.818 11.884 -1.717 1.00 86.06 196 VAL A CA 1
ATOM 1453 C C . VAL A 1 196 ? -20.291 12.016 -0.266 1.00 86.06 196 VAL A C 1
ATOM 1455 O O . VAL A 1 196 ? -21.382 12.524 -0.026 1.00 86.06 196 VAL A O 1
ATOM 1458 N N . ALA A 1 197 ? -19.477 11.585 0.697 1.00 80.56 197 ALA A N 1
ATOM 1459 C CA . ALA A 1 197 ? -19.757 11.729 2.124 1.00 80.56 197 ALA A CA 1
ATOM 1460 C C . ALA A 1 197 ? -19.496 13.150 2.667 1.00 80.56 197 ALA A C 1
ATOM 1462 O O . ALA A 1 197 ? -19.625 13.354 3.871 1.00 80.56 197 ALA A O 1
ATOM 1463 N N . ASP A 1 198 ? -19.113 14.104 1.809 1.00 82.75 198 ASP A N 1
ATOM 1464 C CA . ASP A 1 198 ? -18.712 15.472 2.172 1.00 82.75 198 ASP A CA 1
ATOM 1465 C C . ASP A 1 198 ? -17.568 15.519 3.206 1.00 82.75 198 ASP A C 1
ATOM 1467 O O . ASP A 1 198 ? -17.463 16.404 4.054 1.00 82.75 198 ASP A O 1
ATOM 1471 N N . ILE A 1 199 ? -16.677 14.524 3.143 1.00 81.62 199 ILE A N 1
ATOM 1472 C CA . ILE A 1 199 ? -15.480 14.440 3.978 1.00 81.62 199 ILE A CA 1
ATOM 1473 C C . ILE A 1 199 ? -14.295 14.949 3.166 1.00 81.62 199 ILE A C 1
ATOM 1475 O O . ILE A 1 199 ? -14.073 14.534 2.025 1.00 81.62 199 ILE A O 1
ATOM 1479 N N . ARG A 1 200 ? -13.479 15.815 3.779 1.00 83.25 200 ARG A N 1
ATOM 1480 C CA . ARG A 1 200 ? -12.254 16.333 3.160 1.00 83.25 200 ARG A CA 1
ATOM 1481 C C . ARG A 1 200 ? -11.375 15.185 2.675 1.00 83.25 200 ARG A C 1
ATOM 1483 O O . ARG A 1 200 ? -10.877 14.403 3.483 1.00 83.25 200 ARG A O 1
ATOM 1490 N N . VAL A 1 201 ? -11.152 15.114 1.362 1.00 83.81 201 VAL A N 1
ATOM 1491 C CA . VAL A 1 201 ? -10.350 14.050 0.750 1.00 83.81 201 VAL A CA 1
ATOM 1492 C C . VAL A 1 201 ? -8.874 14.325 1.041 1.00 83.81 201 VAL A C 1
ATOM 1494 O O . VAL A 1 201 ? -8.343 15.333 0.567 1.00 83.81 201 VAL A O 1
ATOM 1497 N N . PRO A 1 202 ? -8.180 13.461 1.804 1.00 80.25 202 PRO A N 1
ATOM 1498 C CA . PRO A 1 202 ? -6.771 13.666 2.082 1.00 80.25 202 PRO A CA 1
ATOM 1499 C C . PRO A 1 202 ? -5.942 13.287 0.840 1.00 80.25 202 PRO A C 1
ATOM 1501 O O . PRO A 1 202 ? -5.999 12.134 0.397 1.00 80.25 202 PRO A O 1
ATOM 1504 N N . PRO A 1 203 ? -5.087 14.188 0.311 1.00 79.88 203 PRO A N 1
ATOM 1505 C CA . PRO A 1 203 ? -4.219 13.877 -0.832 1.00 79.88 203 PRO A CA 1
ATOM 1506 C C . PRO A 1 203 ? -3.236 12.725 -0.555 1.00 79.88 203 PRO A C 1
ATOM 1508 O O . PRO A 1 203 ? -2.684 12.131 -1.479 1.00 79.88 203 PRO A O 1
ATOM 1511 N N . VAL A 1 204 ? -3.030 12.387 0.725 1.00 79.69 204 VAL A N 1
ATOM 1512 C CA . VAL A 1 204 ? -2.159 11.306 1.225 1.00 79.69 204 VAL A CA 1
ATOM 1513 C C . VAL A 1 204 ? -2.523 9.936 0.634 1.00 79.69 204 VAL A C 1
ATOM 1515 O O . VAL A 1 204 ? -1.660 9.067 0.534 1.00 79.69 204 VAL A O 1
ATOM 1518 N N . LEU A 1 205 ? -3.755 9.752 0.143 1.00 81.62 205 LEU A N 1
ATOM 1519 C CA . LEU A 1 205 ? -4.170 8.542 -0.580 1.00 81.62 205 LEU A CA 1
ATOM 1520 C C . LEU A 1 205 ? -3.316 8.245 -1.829 1.00 81.62 205 LEU A C 1
ATOM 1522 O O . LEU A 1 205 ? -3.258 7.094 -2.265 1.00 81.62 205 LEU A O 1
ATOM 1526 N N . LEU A 1 206 ? -2.603 9.242 -2.374 1.00 85.50 206 LEU A N 1
ATOM 1527 C CA . LEU A 1 206 ? -1.634 9.054 -3.460 1.00 85.50 206 LEU A CA 1
ATOM 1528 C C . LEU A 1 206 ? -0.433 8.190 -3.056 1.00 85.50 206 LEU A C 1
ATOM 1530 O O . LEU A 1 206 ? 0.155 7.527 -3.911 1.00 85.50 206 LEU A O 1
ATOM 1534 N N . LEU A 1 207 ? -0.086 8.135 -1.767 1.00 84.00 207 LEU A N 1
ATOM 1535 C CA . LEU A 1 207 ? 1.047 7.340 -1.291 1.00 84.00 207 LEU A CA 1
ATOM 1536 C C . LEU A 1 207 ? 0.809 5.840 -1.442 1.00 84.00 207 LEU A C 1
ATOM 1538 O O . LEU A 1 207 ? 1.758 5.107 -1.713 1.00 84.00 207 LEU A O 1
ATOM 1542 N N . ALA A 1 208 ? -0.443 5.385 -1.377 1.00 84.25 208 ALA A N 1
ATOM 1543 C CA . ALA A 1 208 ? -0.774 3.982 -1.607 1.00 84.25 208 ALA A CA 1
ATOM 1544 C C . ALA A 1 208 ? -0.294 3.510 -2.991 1.00 84.25 208 ALA A C 1
ATOM 1546 O O . ALA A 1 208 ? 0.280 2.432 -3.121 1.00 84.25 208 ALA A O 1
ATOM 1547 N N . ILE A 1 209 ? -0.445 4.356 -4.014 1.00 87.69 209 ILE A N 1
ATOM 1548 C CA . ILE A 1 209 ? -0.059 4.053 -5.400 1.00 87.69 209 ILE A CA 1
ATOM 1549 C C . ILE A 1 209 ? 1.460 3.931 -5.525 1.00 87.69 209 ILE A C 1
ATOM 1551 O O . ILE A 1 209 ? 1.965 3.055 -6.227 1.00 87.69 209 ILE A O 1
ATOM 1555 N N . THR A 1 210 ? 2.200 4.768 -4.797 1.00 89.56 210 THR A N 1
ATOM 1556 C CA . THR A 1 210 ? 3.667 4.774 -4.847 1.00 89.56 210 THR A CA 1
ATOM 1557 C C . THR A 1 210 ? 4.301 3.494 -4.300 1.00 89.56 210 THR A C 1
ATOM 1559 O O . THR A 1 210 ? 5.407 3.163 -4.722 1.00 89.56 210 THR A O 1
ATOM 1562 N N . MET A 1 211 ? 3.595 2.714 -3.468 1.00 83.44 211 MET A N 1
ATOM 1563 C CA . MET A 1 211 ? 4.085 1.426 -2.946 1.00 83.44 211 MET A CA 1
ATOM 1564 C C . MET A 1 211 ? 4.409 0.416 -4.051 1.00 83.44 211 MET A C 1
ATOM 1566 O O . MET A 1 211 ? 5.323 -0.394 -3.899 1.00 83.44 211 MET A O 1
ATOM 1570 N N . GLN A 1 212 ? 3.735 0.510 -5.202 1.00 86.38 212 GLN A N 1
ATOM 1571 C CA . GLN A 1 212 ? 4.010 -0.355 -6.352 1.00 86.38 212 GLN A CA 1
ATOM 1572 C C . GLN A 1 212 ? 5.408 -0.140 -6.952 1.00 86.38 212 GLN A C 1
ATOM 1574 O O . GLN A 1 212 ? 5.917 -0.992 -7.684 1.00 86.38 212 GLN A O 1
ATOM 1579 N N . SER A 1 213 ? 6.067 0.968 -6.605 1.00 88.62 213 SER A N 1
ATOM 1580 C CA . SER A 1 213 ? 7.412 1.293 -7.082 1.00 88.62 213 SER A CA 1
ATOM 1581 C C . SER A 1 213 ? 8.477 0.330 -6.556 1.00 88.62 213 SER A C 1
ATOM 1583 O O . SER A 1 213 ? 9.461 0.083 -7.246 1.00 88.62 213 SER A O 1
ATOM 1585 N N . VAL A 1 214 ? 8.252 -0.322 -5.408 1.00 87.12 214 VAL A N 1
ATOM 1586 C CA . VAL A 1 214 ? 9.183 -1.343 -4.889 1.00 87.12 214 VAL A CA 1
ATOM 1587 C C . VAL A 1 214 ? 9.283 -2.550 -5.829 1.00 87.12 214 VAL A C 1
ATOM 1589 O O . VAL A 1 214 ? 10.337 -3.170 -5.958 1.00 87.12 214 VAL A O 1
ATOM 1592 N N . TYR A 1 215 ? 8.212 -2.862 -6.560 1.00 85.06 215 TYR A N 1
ATOM 1593 C CA . TYR A 1 215 ? 8.183 -3.984 -7.497 1.00 85.06 215 TYR A CA 1
ATOM 1594 C C . TYR A 1 215 ? 8.648 -3.615 -8.914 1.00 85.06 215 TYR A C 1
ATOM 1596 O O . TYR A 1 215 ? 8.688 -4.493 -9.781 1.00 85.06 215 TYR A O 1
ATOM 1604 N N . ALA A 1 216 ? 9.021 -2.353 -9.181 1.00 87.44 216 ALA A N 1
ATOM 1605 C CA . ALA A 1 216 ? 9.416 -1.876 -10.516 1.00 87.44 216 ALA A CA 1
ATOM 1606 C C . ALA A 1 216 ? 10.502 -2.748 -11.146 1.00 87.44 216 ALA A C 1
ATOM 1608 O O . ALA A 1 216 ? 10.409 -3.166 -12.301 1.00 87.44 216 ALA A O 1
ATOM 1609 N N . TYR A 1 217 ? 11.530 -3.031 -10.349 1.00 87.31 217 TYR A N 1
ATOM 1610 C CA . TYR A 1 217 ? 12.739 -3.693 -10.800 1.00 87.31 217 TYR A CA 1
ATOM 1611 C C . TYR A 1 217 ? 12.475 -5.144 -11.201 1.00 87.31 217 TYR A C 1
ATOM 1613 O O . TYR A 1 217 ? 12.832 -5.564 -12.303 1.00 87.31 217 TYR A O 1
ATOM 1621 N N . VAL A 1 218 ? 11.784 -5.890 -10.338 1.00 84.31 218 VAL A N 1
ATOM 1622 C CA . VAL A 1 218 ? 11.474 -7.309 -10.559 1.00 84.31 218 VAL A CA 1
ATOM 1623 C C . VAL A 1 218 ? 10.403 -7.477 -11.637 1.00 84.31 218 VAL A C 1
ATOM 1625 O O . VAL A 1 218 ? 10.535 -8.315 -12.523 1.00 84.31 218 VAL A O 1
ATOM 1628 N N . SER A 1 219 ? 9.357 -6.645 -11.633 1.00 83.00 219 SER A N 1
ATOM 1629 C CA . SER A 1 219 ? 8.267 -6.754 -12.617 1.00 83.00 219 SER A CA 1
ATOM 1630 C C . SER A 1 219 ? 8.707 -6.457 -14.056 1.00 83.00 219 SER A C 1
ATOM 1632 O O . SER A 1 219 ? 8.113 -6.980 -15.000 1.00 83.00 219 SER A O 1
ATOM 1634 N N . THR A 1 220 ? 9.761 -5.657 -14.238 1.00 87.38 220 THR A N 1
ATOM 1635 C CA . THR A 1 220 ? 10.303 -5.297 -15.558 1.00 87.38 220 THR A CA 1
ATOM 1636 C C . THR A 1 220 ? 11.501 -6.146 -15.986 1.00 87.38 220 THR A C 1
ATOM 1638 O O . THR A 1 220 ? 12.013 -5.947 -17.087 1.00 87.38 220 THR A O 1
ATOM 1641 N N . GLU A 1 221 ? 11.934 -7.121 -15.180 1.00 85.25 221 GLU A N 1
ATOM 1642 C CA . GLU A 1 221 ? 13.072 -7.999 -15.489 1.00 85.25 221 GLU A CA 1
ATOM 1643 C C . GLU A 1 221 ? 12.986 -8.647 -16.888 1.00 85.25 221 GLU A C 1
ATOM 1645 O O . GLU A 1 221 ? 13.956 -8.520 -17.641 1.00 85.25 221 GLU A O 1
ATOM 1650 N N . PRO A 1 222 ? 11.846 -9.225 -17.335 1.00 84.00 222 PRO A N 1
ATOM 1651 C CA . PRO A 1 222 ? 11.761 -9.808 -18.677 1.00 84.00 222 PRO A CA 1
ATOM 1652 C C . PRO A 1 222 ? 11.970 -8.775 -19.795 1.00 84.00 222 PRO A C 1
ATOM 1654 O O . PRO A 1 222 ? 12.591 -9.068 -20.815 1.00 84.00 222 PRO A O 1
ATOM 1657 N N . LEU A 1 223 ? 11.488 -7.541 -19.603 1.00 85.62 223 LEU A N 1
ATOM 1658 C CA . LEU A 1 223 ? 11.662 -6.452 -20.570 1.00 85.62 223 LEU A CA 1
ATOM 1659 C C . LEU A 1 223 ? 13.112 -5.958 -20.607 1.00 85.62 223 LEU A C 1
ATOM 1661 O O . LEU A 1 223 ? 13.620 -5.625 -21.677 1.00 85.62 223 LEU A O 1
ATOM 1665 N N . ARG A 1 224 ? 13.792 -5.941 -19.457 1.00 86.25 224 ARG A N 1
ATOM 1666 C CA . ARG A 1 224 ? 15.214 -5.584 -19.355 1.00 86.25 224 ARG A CA 1
ATOM 1667 C C . ARG A 1 224 ? 16.117 -6.664 -19.953 1.00 86.25 224 ARG A C 1
ATOM 1669 O O . ARG A 1 224 ? 17.111 -6.325 -20.593 1.00 86.25 224 ARG A O 1
ATOM 1676 N N . ALA A 1 225 ? 15.749 -7.939 -19.814 1.00 81.69 225 ALA A N 1
ATOM 1677 C CA . ALA A 1 225 ? 16.470 -9.071 -20.396 1.00 81.69 225 ALA A CA 1
ATOM 1678 C C . ALA A 1 225 ? 16.365 -9.116 -21.932 1.00 81.69 225 ALA A C 1
ATOM 1680 O O . ALA A 1 225 ? 17.359 -9.373 -22.611 1.00 81.69 225 ALA A O 1
ATOM 1681 N N . CYS A 1 226 ? 15.183 -8.828 -22.488 1.00 80.44 226 CYS A N 1
ATOM 1682 C CA . CYS A 1 226 ? 14.960 -8.790 -23.939 1.00 80.44 226 CYS A CA 1
ATOM 1683 C C . CYS A 1 226 ? 15.343 -7.449 -24.594 1.00 80.44 226 CYS A C 1
ATOM 1685 O O . CYS A 1 226 ? 15.357 -7.346 -25.822 1.00 80.44 226 CYS A O 1
ATOM 1687 N N . GLY A 1 227 ? 15.614 -6.412 -23.800 1.00 74.81 227 GLY A N 1
ATOM 1688 C CA . GLY A 1 227 ? 15.881 -5.063 -24.287 1.00 74.81 227 GLY A CA 1
ATOM 1689 C C . GLY A 1 227 ? 17.237 -4.907 -25.001 1.00 74.81 227 GLY A C 1
ATOM 1690 O O . GLY A 1 227 ? 18.177 -5.671 -24.767 1.00 74.81 227 GLY A O 1
ATOM 1691 N N . PRO A 1 228 ? 17.395 -3.875 -25.850 1.00 73.44 228 PRO A N 1
ATOM 1692 C CA . PRO A 1 228 ? 18.660 -3.571 -26.512 1.00 73.44 228 PRO A CA 1
ATOM 1693 C C . PRO A 1 228 ? 19.840 -3.405 -25.539 1.00 73.44 228 PRO A C 1
ATOM 1695 O O . PRO A 1 228 ? 19.839 -2.559 -24.638 1.00 73.44 228 PRO A O 1
ATOM 1698 N N . ARG A 1 229 ? 20.919 -4.163 -25.780 1.00 65.75 229 ARG A N 1
ATOM 1699 C CA . ARG A 1 229 ? 22.146 -4.129 -24.959 1.00 65.75 229 ARG A CA 1
ATOM 1700 C C . ARG A 1 229 ? 22.831 -2.760 -24.930 1.00 65.75 229 ARG A C 1
ATOM 1702 O O . ARG A 1 229 ? 23.480 -2.440 -23.943 1.00 65.75 229 ARG A O 1
ATOM 1709 N N . ARG A 1 230 ? 22.637 -1.937 -25.967 1.00 69.38 230 ARG A N 1
ATOM 1710 C CA . ARG A 1 230 ? 23.251 -0.604 -26.116 1.00 69.38 230 ARG A CA 1
ATOM 1711 C C . ARG A 1 230 ? 22.625 0.489 -25.244 1.00 69.38 230 ARG A C 1
ATOM 1713 O O . ARG A 1 230 ? 23.103 1.618 -25.265 1.00 69.38 230 ARG A O 1
ATOM 1720 N N . HIS A 1 231 ? 21.550 0.201 -24.511 1.00 81.56 231 HIS A N 1
ATOM 1721 C CA . HIS A 1 231 ? 20.984 1.194 -23.604 1.00 81.56 231 HIS A CA 1
ATOM 1722 C C . HIS A 1 231 ? 21.956 1.533 -22.478 1.00 81.56 231 HIS A C 1
ATOM 1724 O O . HIS A 1 231 ? 22.392 0.643 -21.751 1.00 81.56 231 HIS A O 1
ATOM 1730 N N . GLY A 1 232 ? 22.242 2.829 -22.327 1.00 84.62 232 GLY A N 1
ATOM 1731 C CA . GLY A 1 232 ? 22.930 3.349 -21.153 1.00 84.62 232 GLY A CA 1
ATOM 1732 C C . GLY A 1 232 ? 22.086 3.168 -19.882 1.00 84.62 232 GLY A C 1
ATOM 1733 O O . GLY A 1 232 ? 20.854 3.065 -19.969 1.00 84.62 232 GLY A O 1
ATOM 1734 N N . PRO A 1 233 ? 22.725 3.169 -18.701 1.00 86.25 233 PRO A N 1
ATOM 1735 C CA . PRO A 1 233 ? 22.063 2.868 -17.432 1.00 86.25 233 PRO A CA 1
ATOM 1736 C C . PRO A 1 233 ? 20.960 3.882 -17.101 1.00 86.25 233 PRO A C 1
ATOM 1738 O O . PRO A 1 233 ? 19.879 3.501 -16.658 1.00 86.25 233 PRO A O 1
ATOM 1741 N N . LEU A 1 234 ? 21.164 5.158 -17.446 1.00 89.75 234 LEU A N 1
ATOM 1742 C CA . LEU A 1 234 ? 20.147 6.200 -17.296 1.00 89.75 234 LEU A CA 1
ATOM 1743 C C . LEU A 1 234 ? 18.875 5.896 -18.103 1.00 89.75 234 LEU A C 1
ATOM 1745 O O . LEU A 1 234 ? 17.771 6.035 -17.586 1.00 89.75 234 LEU A O 1
ATOM 1749 N N . ARG A 1 235 ? 19.003 5.444 -19.359 1.00 90.44 235 ARG A N 1
ATOM 1750 C CA . ARG A 1 235 ? 17.832 5.145 -20.200 1.00 90.44 235 ARG A CA 1
ATOM 1751 C C . ARG A 1 235 ? 17.051 3.941 -19.673 1.00 90.44 235 ARG A C 1
ATOM 1753 O O . ARG A 1 235 ? 15.826 3.993 -19.667 1.00 90.44 235 ARG A O 1
ATOM 1760 N N . ARG A 1 236 ? 17.732 2.889 -19.201 1.00 88.12 236 ARG A N 1
ATOM 1761 C CA . ARG A 1 236 ? 17.066 1.739 -18.556 1.00 88.12 236 ARG A CA 1
ATOM 1762 C C . ARG A 1 236 ? 16.295 2.173 -17.309 1.00 88.12 236 ARG A C 1
ATOM 1764 O O . ARG A 1 236 ? 15.149 1.773 -17.132 1.00 88.12 236 ARG A O 1
ATOM 1771 N N . TYR A 1 237 ? 16.886 3.056 -16.506 1.00 91.50 237 TYR A N 1
ATOM 1772 C CA . TYR A 1 237 ? 16.257 3.572 -15.295 1.00 91.50 237 TYR A CA 1
ATOM 1773 C C . TYR A 1 237 ? 15.020 4.421 -15.624 1.00 91.50 237 TYR A C 1
ATOM 1775 O O . TYR A 1 237 ? 13.953 4.202 -15.055 1.00 91.50 237 TYR A O 1
ATOM 1783 N N . LEU A 1 238 ? 15.122 5.321 -16.610 1.00 92.81 238 LEU A N 1
ATOM 1784 C CA . LEU A 1 238 ? 13.997 6.143 -17.072 1.00 92.81 238 LEU A CA 1
ATOM 1785 C C . LEU A 1 238 ? 12.844 5.308 -17.648 1.00 92.81 238 LEU A C 1
ATOM 1787 O O . LEU A 1 238 ? 11.684 5.631 -17.402 1.00 92.81 238 LEU A O 1
ATOM 1791 N N . LEU A 1 239 ? 13.140 4.224 -18.374 1.00 91.56 239 LEU A N 1
ATOM 1792 C CA . LEU A 1 239 ? 12.117 3.296 -18.873 1.00 91.56 239 LEU A CA 1
ATOM 1793 C C . LEU A 1 239 ? 11.401 2.549 -17.741 1.00 91.56 239 LEU A C 1
ATOM 1795 O O . LEU A 1 239 ? 10.230 2.214 -17.891 1.00 91.56 239 LEU A O 1
ATOM 1799 N N . MET A 1 240 ? 12.077 2.319 -16.615 1.00 91.44 240 MET A N 1
ATOM 1800 C CA . MET A 1 240 ? 11.498 1.659 -15.447 1.00 91.44 240 MET A CA 1
ATOM 1801 C C . MET A 1 240 ? 10.644 2.611 -14.598 1.00 91.44 240 MET A C 1
ATOM 1803 O O . MET A 1 240 ? 9.513 2.269 -14.259 1.00 91.44 240 MET A O 1
ATOM 1807 N N . ILE A 1 241 ? 11.148 3.809 -14.281 1.00 93.75 241 ILE A N 1
ATOM 1808 C CA . ILE A 1 241 ? 10.445 4.768 -13.410 1.00 93.75 241 ILE A CA 1
ATOM 1809 C C . ILE A 1 241 ? 9.376 5.581 -14.151 1.00 93.75 241 ILE A C 1
ATOM 1811 O O . ILE A 1 241 ? 8.345 5.938 -13.583 1.00 93.75 241 ILE A O 1
ATOM 1815 N N . GLY A 1 242 ? 9.584 5.858 -15.440 1.00 92.62 242 GLY A N 1
ATOM 1816 C CA . GLY A 1 242 ? 8.690 6.685 -16.248 1.00 92.62 242 GLY A CA 1
ATOM 1817 C C . GLY A 1 242 ? 7.233 6.196 -16.275 1.00 92.62 242 GLY A C 1
ATOM 1818 O O . GLY A 1 242 ? 6.340 7.015 -16.069 1.00 92.62 242 GLY A O 1
ATOM 1819 N N . PRO A 1 243 ? 6.951 4.889 -16.446 1.00 92.38 243 PRO A N 1
ATOM 1820 C CA . PRO A 1 243 ? 5.611 4.332 -16.284 1.00 92.38 243 PRO A CA 1
ATOM 1821 C C . PRO A 1 243 ? 4.937 4.651 -14.953 1.00 92.38 243 PRO A C 1
ATOM 1823 O O . PRO A 1 243 ? 3.739 4.911 -14.919 1.00 92.38 243 PRO A O 1
ATOM 1826 N N . GLN A 1 244 ? 5.697 4.628 -13.862 1.00 93.31 244 GLN A N 1
ATOM 1827 C CA . GLN A 1 244 ? 5.180 4.825 -12.508 1.00 93.31 244 GLN A CA 1
ATOM 1828 C C . GLN A 1 244 ? 4.809 6.284 -12.295 1.00 93.31 244 GLN A C 1
ATOM 1830 O O . GLN A 1 244 ? 3.724 6.583 -11.807 1.00 93.31 244 GLN A O 1
ATOM 1835 N N . LEU A 1 245 ? 5.670 7.193 -12.760 1.00 94.50 245 LEU A N 1
ATOM 1836 C CA . LEU A 1 245 ? 5.389 8.625 -12.775 1.00 94.50 245 LEU A CA 1
ATOM 1837 C C . LEU A 1 245 ? 4.210 8.963 -13.693 1.00 94.50 245 LEU A C 1
ATOM 1839 O O . LEU A 1 245 ? 3.399 9.816 -13.347 1.00 94.50 245 LEU A O 1
ATOM 1843 N N . ALA A 1 246 ? 4.070 8.276 -14.830 1.00 93.44 246 ALA A N 1
ATOM 1844 C CA . ALA A 1 246 ? 2.938 8.462 -15.733 1.00 93.44 246 ALA A CA 1
ATOM 1845 C C . ALA A 1 246 ? 1.614 8.015 -15.093 1.00 93.44 246 ALA A C 1
ATOM 1847 O O . ALA A 1 246 ? 0.637 8.757 -15.147 1.00 93.44 246 ALA A O 1
ATOM 1848 N N . ILE A 1 247 ? 1.574 6.842 -14.446 1.00 91.75 247 ILE A N 1
ATOM 1849 C CA . ILE A 1 247 ? 0.386 6.399 -13.698 1.00 91.75 247 ILE A CA 1
ATOM 1850 C C . ILE A 1 247 ? 0.100 7.353 -12.539 1.00 91.75 247 ILE A C 1
ATOM 1852 O O . ILE A 1 247 ? -1.044 7.774 -12.376 1.00 91.75 247 ILE A O 1
ATOM 1856 N N . LEU A 1 248 ? 1.123 7.740 -11.772 1.00 93.94 248 LEU A N 1
ATOM 1857 C CA . LEU A 1 248 ? 0.967 8.703 -10.688 1.00 93.94 248 LEU A CA 1
ATOM 1858 C C . LEU A 1 248 ? 0.374 10.015 -11.207 1.00 93.94 248 LEU A C 1
ATOM 1860 O O . LEU A 1 248 ? -0.561 10.509 -10.598 1.00 93.94 248 LEU A O 1
ATOM 1864 N N . ALA A 1 249 ? 0.836 10.549 -12.339 1.00 93.19 249 ALA A N 1
ATOM 1865 C CA . ALA A 1 249 ? 0.280 11.765 -12.931 1.00 93.19 249 ALA A CA 1
ATOM 1866 C C . ALA A 1 249 ? -1.192 11.595 -13.353 1.00 93.19 249 ALA A C 1
ATOM 1868 O O . ALA A 1 249 ? -2.026 12.455 -13.056 1.00 93.19 249 ALA A O 1
ATOM 1869 N N . ILE A 1 250 ? -1.527 10.468 -13.993 1.00 92.88 250 ILE A N 1
ATOM 1870 C CA . ILE A 1 250 ? -2.900 10.148 -14.410 1.00 92.88 250 ILE A CA 1
ATOM 1871 C C . ILE A 1 250 ? -3.833 10.095 -13.196 1.00 92.88 250 ILE A C 1
ATOM 1873 O O . ILE A 1 250 ? -4.907 10.682 -13.252 1.00 92.88 250 ILE A O 1
ATOM 1877 N N . ILE A 1 251 ? -3.428 9.448 -12.098 1.00 92.44 251 ILE A N 1
ATOM 1878 C CA . ILE A 1 251 ? -4.267 9.287 -10.899 1.00 92.44 251 ILE A CA 1
ATOM 1879 C C . ILE A 1 251 ? -4.229 10.518 -9.980 1.00 92.44 251 ILE A C 1
ATOM 1881 O O . ILE A 1 251 ? -5.232 10.856 -9.351 1.00 92.44 251 ILE A O 1
ATOM 1885 N N . ALA A 1 252 ? -3.107 11.236 -9.927 1.00 91.94 252 ALA A N 1
ATOM 1886 C CA . ALA A 1 252 ? -2.976 12.464 -9.151 1.00 91.94 252 ALA A CA 1
ATOM 1887 C C . ALA A 1 252 ? -3.920 13.553 -9.652 1.00 91.94 252 ALA A C 1
ATOM 1889 O O . ALA A 1 252 ? -4.435 14.303 -8.828 1.00 91.94 252 ALA A O 1
ATOM 1890 N N . SER A 1 253 ? -4.193 13.624 -10.960 1.00 91.81 253 SER A N 1
ATOM 1891 C CA . SER A 1 253 ? -5.108 14.629 -11.512 1.00 91.81 253 SER A CA 1
ATOM 1892 C C . SER A 1 253 ? -6.540 14.557 -10.940 1.00 91.81 253 SER A C 1
ATOM 1894 O O . SER A 1 253 ? -6.947 15.539 -10.314 1.00 91.81 253 SER A O 1
ATOM 1896 N N . PRO A 1 254 ? -7.300 13.442 -11.024 1.00 92.44 254 PRO A N 1
ATOM 1897 C CA . PRO A 1 254 ? -8.632 13.364 -10.431 1.00 92.44 254 PRO A CA 1
ATOM 1898 C C . PRO A 1 254 ? -8.602 13.477 -8.901 1.00 92.44 254 PRO A C 1
ATOM 1900 O O . PRO A 1 254 ? -9.457 14.160 -8.345 1.00 92.44 254 PRO A O 1
ATOM 1903 N N . LEU A 1 255 ? -7.614 12.893 -8.205 1.00 90.75 255 LEU A N 1
ATOM 1904 C CA . LEU A 1 255 ? -7.525 13.017 -6.740 1.00 90.75 255 LEU A CA 1
ATOM 1905 C C . LEU A 1 255 ? -7.295 14.460 -6.287 1.00 90.75 255 LEU A C 1
ATOM 1907 O O . LEU A 1 255 ? -7.897 14.903 -5.311 1.00 90.75 255 LEU A O 1
ATOM 1911 N N . SER A 1 256 ? -6.434 15.193 -6.991 1.00 90.50 256 SER A N 1
ATOM 1912 C CA . SER A 1 256 ? -6.144 16.598 -6.692 1.00 90.50 256 SER A CA 1
ATOM 1913 C C . SER A 1 256 ? -7.372 17.472 -6.927 1.00 90.50 256 SER A C 1
ATOM 1915 O O . SER A 1 256 ? -7.656 18.344 -6.111 1.00 90.50 256 SER A O 1
ATOM 1917 N N . ILE A 1 257 ? -8.134 17.202 -7.994 1.00 91.81 257 ILE A N 1
ATOM 1918 C CA . ILE A 1 257 ? -9.399 17.893 -8.275 1.00 91.81 257 ILE A CA 1
ATOM 1919 C C . ILE A 1 257 ? -10.404 17.634 -7.147 1.00 91.81 257 ILE A C 1
ATOM 1921 O O . ILE A 1 257 ? -10.917 18.589 -6.573 1.00 91.81 257 ILE A O 1
ATOM 1925 N N . LEU A 1 258 ? -10.636 16.372 -6.767 1.00 90.88 258 LEU A N 1
ATOM 1926 C CA . LEU A 1 258 ? -11.546 16.031 -5.663 1.00 90.88 258 LEU A CA 1
ATOM 1927 C C . LEU A 1 258 ? -11.098 16.664 -4.334 1.00 90.88 258 LEU A C 1
ATOM 1929 O O . LEU A 1 258 ? -11.907 17.225 -3.597 1.00 90.88 258 LEU A O 1
ATOM 1933 N N . SER A 1 259 ? -9.796 16.642 -4.045 1.00 89.75 259 SER A N 1
ATOM 1934 C CA . SER A 1 259 ? -9.237 17.253 -2.833 1.00 89.75 259 SER A CA 1
ATOM 1935 C C . SER A 1 259 ? -9.438 18.771 -2.808 1.00 89.75 259 SER A C 1
ATOM 1937 O O . SER A 1 259 ? -9.775 19.324 -1.762 1.00 89.75 259 SER A O 1
ATOM 1939 N N . ALA A 1 260 ? -9.272 19.449 -3.948 1.00 90.94 260 ALA A N 1
ATOM 1940 C CA . ALA A 1 260 ? -9.518 20.884 -4.070 1.00 90.94 260 ALA A CA 1
ATOM 1941 C C . ALA A 1 260 ? -11.008 21.227 -3.906 1.00 90.94 260 ALA A C 1
ATOM 1943 O O . ALA A 1 260 ? -11.337 22.187 -3.213 1.00 90.94 260 ALA A O 1
ATOM 1944 N N . LEU A 1 261 ? -11.906 20.417 -4.480 1.00 91.19 261 LEU A N 1
ATOM 1945 C CA . LEU A 1 261 ? -13.357 20.596 -4.343 1.00 91.19 261 LEU A CA 1
ATOM 1946 C C . LEU A 1 261 ? -13.837 20.431 -2.894 1.00 91.19 261 LEU A C 1
ATOM 1948 O O . LEU A 1 261 ? -14.757 21.125 -2.482 1.00 91.19 261 LEU A O 1
ATOM 1952 N N . THR A 1 262 ? -13.179 19.577 -2.105 1.00 87.06 262 THR A N 1
ATOM 1953 C CA . THR A 1 262 ? -13.457 19.411 -0.663 1.00 87.06 262 THR A CA 1
ATOM 1954 C C . THR A 1 262 ? -12.711 20.401 0.247 1.00 87.06 262 THR A C 1
ATOM 1956 O O . THR A 1 262 ? -12.651 20.216 1.462 1.00 87.06 262 THR A O 1
ATOM 1959 N N . GLY A 1 263 ? -12.119 21.462 -0.318 1.00 87.12 263 GLY A N 1
ATOM 1960 C CA . GLY A 1 263 ? -11.539 22.573 0.446 1.00 87.12 263 GLY A CA 1
ATOM 1961 C C . GLY A 1 263 ? -10.059 22.434 0.824 1.00 87.12 263 GLY A C 1
ATOM 1962 O O . GLY A 1 263 ? -9.565 23.210 1.645 1.00 87.12 263 GLY A O 1
ATOM 1963 N N . SER A 1 264 ? -9.318 21.484 0.243 1.00 87.88 264 SER A N 1
ATOM 1964 C CA . SER A 1 264 ? -7.865 21.396 0.461 1.00 87.88 264 SER A CA 1
ATOM 1965 C C . SER A 1 264 ? -7.111 22.503 -0.276 1.00 87.88 264 SER A C 1
ATOM 1967 O O . SER A 1 264 ? -7.450 22.872 -1.402 1.00 87.88 264 SER A O 1
ATOM 1969 N N . ARG A 1 265 ? -6.054 23.037 0.348 1.00 90.25 265 ARG A N 1
ATOM 1970 C CA . ARG A 1 265 ? -5.305 24.168 -0.212 1.00 90.25 265 ARG A CA 1
ATOM 1971 C C . ARG A 1 265 ? -4.354 23.692 -1.319 1.00 90.25 265 ARG A C 1
ATOM 1973 O O . ARG A 1 265 ? -3.768 22.615 -1.205 1.00 90.25 265 ARG A O 1
ATOM 1980 N N . PRO A 1 266 ? -4.099 24.505 -2.360 1.00 87.94 266 PRO A N 1
ATOM 1981 C CA . PRO A 1 266 ? -3.282 24.086 -3.503 1.00 87.94 266 PRO A CA 1
ATOM 1982 C C . PRO A 1 266 ? -1.838 23.728 -3.125 1.00 87.94 266 PRO A C 1
ATOM 1984 O O . PRO A 1 266 ? -1.260 22.812 -3.704 1.00 87.94 266 PRO A O 1
ATOM 1987 N N . HIS A 1 267 ? -1.257 24.399 -2.125 1.00 85.12 267 HIS A N 1
ATOM 1988 C CA . HIS A 1 267 ? 0.098 24.090 -1.661 1.00 85.12 267 HIS A CA 1
ATOM 1989 C C . HIS A 1 267 ? 0.189 22.741 -0.934 1.00 85.12 267 HIS A C 1
ATOM 1991 O O . HIS A 1 267 ? 1.209 22.071 -1.048 1.00 85.12 267 HIS A O 1
ATOM 1997 N N . GLU A 1 268 ? -0.863 22.317 -0.224 1.00 84.38 268 GLU A N 1
ATOM 1998 C CA . GLU A 1 268 ? -0.909 21.010 0.447 1.00 84.38 268 GLU A CA 1
ATOM 1999 C C . GLU A 1 268 ? -0.970 19.888 -0.592 1.00 84.38 268 GLU A C 1
ATOM 2001 O O . GLU A 1 268 ? -0.226 18.914 -0.509 1.00 84.38 268 GLU A O 1
ATOM 2006 N N . ILE A 1 269 ? -1.812 20.064 -1.615 1.00 88.62 269 ILE A N 1
ATOM 2007 C CA . ILE A 1 269 ? -1.937 19.126 -2.734 1.00 88.62 269 ILE A CA 1
ATOM 2008 C C . ILE A 1 269 ? -0.592 19.000 -3.458 1.00 88.62 269 ILE A C 1
ATOM 2010 O O . ILE A 1 269 ? -0.099 17.891 -3.658 1.00 88.62 269 ILE A O 1
ATOM 2014 N N . LEU A 1 270 ? 0.037 20.130 -3.800 1.00 88.50 270 LEU A N 1
ATOM 2015 C CA . LEU A 1 270 ? 1.320 20.135 -4.498 1.00 88.50 270 LEU A CA 1
ATOM 2016 C C . LEU A 1 270 ? 2.440 19.506 -3.657 1.00 88.50 270 LEU A C 1
ATOM 2018 O O . LEU A 1 270 ? 3.256 18.760 -4.196 1.00 88.50 270 LEU A O 1
ATOM 2022 N N . ALA A 1 271 ? 2.459 19.758 -2.345 1.00 84.75 271 ALA A N 1
ATOM 2023 C CA . ALA A 1 271 ? 3.419 19.146 -1.433 1.00 84.75 271 ALA A CA 1
ATOM 2024 C C . ALA A 1 271 ? 3.275 17.618 -1.402 1.00 84.75 271 ALA A C 1
ATOM 2026 O O . ALA A 1 271 ? 4.278 16.910 -1.484 1.00 84.75 271 ALA A O 1
ATOM 2027 N N . VAL A 1 272 ? 2.044 17.097 -1.352 1.00 87.25 272 VAL A N 1
ATOM 2028 C CA . VAL A 1 272 ? 1.805 15.647 -1.343 1.00 87.25 272 VAL A CA 1
ATOM 2029 C C . VAL A 1 272 ? 2.122 15.008 -2.693 1.00 87.25 272 VAL A C 1
ATOM 2031 O O . VAL A 1 272 ? 2.718 13.936 -2.722 1.00 87.25 272 VAL A O 1
ATOM 2034 N N . VAL A 1 273 ? 1.801 15.662 -3.813 1.00 90.69 273 VAL A N 1
ATOM 2035 C CA . VAL A 1 273 ? 2.197 15.180 -5.148 1.00 90.69 273 VAL A CA 1
ATOM 2036 C C . VAL A 1 273 ? 3.722 15.147 -5.281 1.00 90.69 273 VAL A C 1
ATOM 2038 O O . VAL A 1 273 ? 4.275 14.142 -5.725 1.00 90.69 273 VAL A O 1
ATOM 2041 N N . GLY A 1 274 ? 4.417 16.203 -4.848 1.00 88.81 274 GLY A N 1
ATOM 2042 C CA . GLY A 1 274 ? 5.881 16.249 -4.837 1.00 88.81 274 GLY A CA 1
ATOM 2043 C C . GLY A 1 274 ? 6.491 15.158 -3.954 1.00 88.81 274 GLY A C 1
ATOM 2044 O O . GLY A 1 274 ? 7.425 14.470 -4.370 1.00 88.81 274 GLY A O 1
ATOM 2045 N N . PHE A 1 275 ? 5.913 14.934 -2.772 1.00 86.88 275 PHE A N 1
ATOM 2046 C CA . PHE A 1 275 ? 6.315 13.844 -1.888 1.00 86.88 275 PHE A CA 1
ATOM 2047 C C . PHE A 1 275 ? 6.050 12.468 -2.517 1.00 86.88 275 PHE A C 1
ATOM 2049 O O . PHE A 1 275 ? 6.914 11.602 -2.451 1.00 86.88 275 PHE A O 1
ATOM 2056 N N . ALA A 1 276 ? 4.925 12.271 -3.208 1.00 90.44 276 ALA A N 1
ATOM 2057 C CA . ALA A 1 276 ? 4.632 11.027 -3.916 1.00 90.44 276 ALA A CA 1
ATOM 2058 C C . ALA A 1 276 ? 5.646 10.752 -5.041 1.00 90.44 276 ALA A C 1
ATOM 2060 O O . ALA A 1 276 ? 6.131 9.630 -5.163 1.00 90.44 276 ALA A O 1
ATOM 2061 N N . VAL A 1 277 ? 6.031 11.770 -5.820 1.00 92.50 277 VAL A N 1
ATOM 2062 C CA . VAL A 1 277 ? 7.084 11.650 -6.847 1.00 92.50 277 VAL A CA 1
ATOM 2063 C C . VAL A 1 277 ? 8.424 11.250 -6.221 1.00 92.50 277 VAL A C 1
ATOM 2065 O O . VAL A 1 277 ? 9.085 10.337 -6.715 1.00 92.50 277 VAL A O 1
ATOM 2068 N N . SER A 1 278 ? 8.810 11.894 -5.117 1.00 90.19 278 SER A N 1
ATOM 2069 C CA . SER A 1 278 ? 10.007 11.522 -4.352 1.00 90.19 278 SER A CA 1
ATOM 2070 C C . SER A 1 278 ? 9.926 10.073 -3.858 1.00 90.19 278 SER A C 1
ATOM 2072 O O . SER A 1 278 ? 10.863 9.295 -4.043 1.00 90.19 278 SER A O 1
ATOM 2074 N N . ASN A 1 279 ? 8.770 9.668 -3.330 1.00 89.19 279 ASN A N 1
ATOM 2075 C CA . ASN A 1 279 ? 8.555 8.328 -2.803 1.00 89.19 279 ASN A CA 1
ATOM 2076 C C . ASN A 1 279 ? 8.668 7.247 -3.888 1.00 89.19 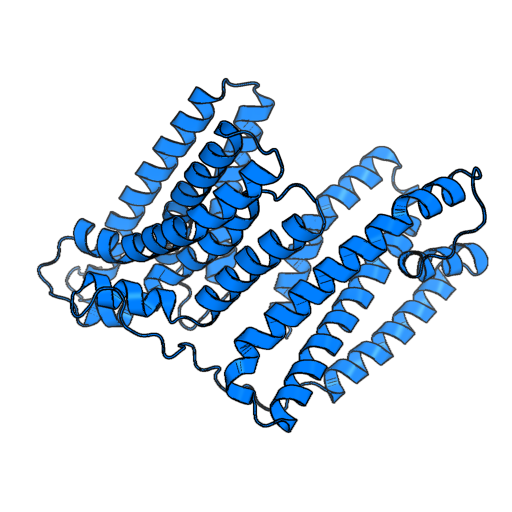279 ASN A C 1
ATOM 2078 O O . ASN A 1 279 ? 9.238 6.193 -3.629 1.00 89.19 279 ASN A O 1
ATOM 2082 N N . VAL A 1 280 ? 8.211 7.510 -5.121 1.00 92.50 280 VAL A N 1
ATOM 2083 C CA . VAL A 1 280 ? 8.424 6.599 -6.264 1.00 92.50 280 VAL A CA 1
ATOM 2084 C C . VAL A 1 280 ? 9.916 6.325 -6.467 1.00 92.50 280 VAL A C 1
ATOM 2086 O O . VAL A 1 280 ? 10.319 5.168 -6.587 1.00 92.50 280 VAL A O 1
ATOM 2089 N N . VAL A 1 281 ? 10.752 7.367 -6.459 1.00 92.88 281 VAL A N 1
ATOM 2090 C CA . VAL A 1 281 ? 12.210 7.239 -6.635 1.00 92.88 281 VAL A CA 1
ATOM 2091 C C . VAL A 1 281 ? 12.838 6.447 -5.484 1.00 92.88 281 VAL A C 1
ATOM 2093 O O . VAL A 1 281 ? 13.598 5.508 -5.720 1.00 92.88 281 VAL A O 1
ATOM 2096 N N . VAL A 1 282 ? 12.504 6.794 -4.239 1.00 89.81 282 VAL A N 1
ATOM 2097 C CA . VAL A 1 282 ? 13.079 6.158 -3.043 1.00 89.81 282 VAL A CA 1
ATOM 2098 C C . VAL A 1 282 ? 12.656 4.690 -2.928 1.00 89.81 282 VAL A C 1
ATOM 2100 O O . VAL A 1 282 ? 13.488 3.821 -2.671 1.00 89.81 282 VAL A O 1
ATOM 2103 N N . LEU A 1 283 ? 11.384 4.376 -3.173 1.00 88.88 283 LEU A N 1
ATOM 2104 C CA . LEU A 1 283 ? 10.889 2.999 -3.147 1.00 88.88 283 LEU A CA 1
ATOM 2105 C C . LEU A 1 283 ? 11.434 2.166 -4.310 1.00 88.88 283 LEU A C 1
ATOM 2107 O O . LEU A 1 283 ? 11.679 0.972 -4.144 1.00 88.88 283 LEU A O 1
ATOM 2111 N N . THR A 1 284 ? 11.696 2.787 -5.461 1.00 91.00 284 THR A N 1
ATOM 2112 C CA . THR A 1 284 ? 12.399 2.121 -6.565 1.00 91.00 284 THR A CA 1
ATOM 2113 C C . THR A 1 284 ? 13.819 1.734 -6.153 1.00 91.00 284 THR A C 1
ATOM 2115 O O . THR A 1 284 ? 14.226 0.598 -6.392 1.00 91.00 284 THR A O 1
ATOM 2118 N N . LEU A 1 285 ? 14.561 2.623 -5.477 1.00 90.12 285 LEU A N 1
ATOM 2119 C CA . LEU A 1 285 ? 15.880 2.291 -4.924 1.00 90.12 285 LEU A CA 1
ATOM 2120 C C . LEU A 1 285 ? 15.796 1.110 -3.952 1.00 90.12 285 LEU A C 1
ATOM 2122 O O . LEU A 1 285 ? 16.616 0.192 -4.028 1.00 90.12 285 LEU A O 1
ATOM 2126 N N . ALA A 1 286 ? 14.810 1.127 -3.054 1.00 86.50 286 ALA A N 1
ATOM 2127 C CA . ALA A 1 286 ? 14.585 0.043 -2.107 1.00 86.50 286 ALA A CA 1
ATOM 2128 C C . ALA A 1 286 ? 14.360 -1.294 -2.835 1.00 86.50 286 ALA A C 1
ATOM 2130 O O . ALA A 1 286 ? 14.986 -2.291 -2.487 1.00 86.50 286 ALA A O 1
ATOM 2131 N N . GLY A 1 287 ? 13.555 -1.288 -3.902 1.00 85.50 287 GLY A N 1
ATOM 2132 C CA . GLY A 1 287 ? 13.302 -2.454 -4.751 1.00 85.50 287 GLY A CA 1
ATOM 2133 C C . GLY A 1 287 ? 14.490 -2.917 -5.601 1.00 85.50 287 GLY A C 1
ATOM 2134 O O . GLY A 1 287 ? 14.556 -4.088 -5.957 1.00 85.50 287 GLY A O 1
ATOM 2135 N N . ILE A 1 288 ? 15.441 -2.037 -5.929 1.00 87.44 288 ILE A N 1
ATOM 2136 C CA . ILE A 1 288 ? 16.704 -2.418 -6.589 1.00 87.44 288 ILE A CA 1
ATOM 2137 C C . ILE A 1 288 ? 17.682 -3.021 -5.573 1.00 87.44 288 ILE A C 1
ATOM 2139 O O . ILE A 1 288 ? 18.365 -3.995 -5.874 1.00 87.44 288 ILE A O 1
ATOM 2143 N N . THR A 1 289 ? 17.766 -2.428 -4.380 1.00 84.19 289 THR A N 1
ATOM 2144 C CA . THR A 1 289 ? 18.730 -2.811 -3.334 1.00 84.19 289 THR A CA 1
ATOM 2145 C C . THR A 1 289 ? 18.333 -4.119 -2.657 1.00 84.19 289 THR A C 1
ATOM 2147 O O . THR A 1 289 ? 19.178 -4.970 -2.394 1.00 84.19 289 THR A O 1
ATOM 2150 N N . PHE A 1 290 ? 17.035 -4.290 -2.410 1.00 81.88 290 PHE A N 1
ATOM 2151 C CA . PHE A 1 290 ? 16.438 -5.485 -1.829 1.00 81.88 290 PHE A CA 1
ATOM 2152 C C . PHE A 1 290 ? 15.386 -6.028 -2.801 1.00 81.88 290 PHE A C 1
ATOM 2154 O O . PHE A 1 290 ? 14.185 -5.851 -2.571 1.00 81.88 290 PHE A O 1
ATOM 2161 N N . PRO A 1 291 ? 15.804 -6.662 -3.912 1.00 78.69 291 PRO A N 1
ATOM 2162 C CA . PRO A 1 291 ? 14.867 -7.135 -4.915 1.00 78.69 291 PRO A CA 1
ATOM 2163 C C . PRO A 1 291 ? 13.908 -8.166 -4.305 1.00 78.69 291 PRO A C 1
ATOM 2165 O O . PRO A 1 291 ? 14.353 -9.147 -3.695 1.00 78.69 291 PRO A O 1
ATOM 2168 N N . PRO A 1 292 ? 12.582 -7.979 -4.446 1.00 74.25 292 PRO A N 1
ATOM 2169 C CA . PRO A 1 292 ? 11.595 -8.955 -4.000 1.00 74.25 292 PRO A CA 1
ATOM 2170 C C . PRO A 1 292 ? 11.497 -10.125 -4.984 1.00 74.25 292 PRO A C 1
ATOM 2172 O O . PRO A 1 292 ? 10.462 -10.372 -5.612 1.00 74.25 292 PRO A O 1
ATOM 2175 N N . GLU A 1 293 ? 12.600 -10.854 -5.146 1.00 73.25 293 GLU A N 1
ATOM 2176 C CA . GLU A 1 293 ? 12.652 -12.037 -5.997 1.00 73.25 293 GLU A CA 1
ATOM 2177 C C . GLU A 1 293 ? 11.635 -13.077 -5.527 1.00 73.25 293 GLU A C 1
ATOM 2179 O O . GLU A 1 293 ? 11.442 -13.305 -4.331 1.00 73.25 293 GLU A O 1
ATOM 2184 N N . LYS A 1 294 ? 10.941 -13.691 -6.493 1.00 63.84 294 LYS A N 1
ATOM 2185 C CA . LYS A 1 294 ? 9.874 -14.681 -6.255 1.00 63.84 294 LYS A CA 1
ATOM 2186 C C . LYS A 1 294 ? 8.738 -14.165 -5.360 1.00 63.84 294 LYS A C 1
ATOM 2188 O O . LYS A 1 294 ? 7.970 -14.960 -4.828 1.00 63.84 294 LYS A O 1
ATOM 2193 N N . GLY A 1 295 ? 8.589 -12.843 -5.264 1.00 61.78 295 GLY A N 1
ATOM 2194 C CA . GLY A 1 295 ? 7.582 -12.208 -4.429 1.00 61.78 295 GLY A CA 1
ATOM 2195 C C . GLY A 1 295 ? 7.916 -12.286 -2.947 1.00 61.78 295 GLY A C 1
ATOM 2196 O O . GLY A 1 295 ? 6.979 -12.348 -2.167 1.00 61.78 295 GLY A O 1
ATOM 2197 N N . ASN A 1 296 ? 9.203 -12.312 -2.560 1.00 66.44 296 ASN A N 1
ATOM 2198 C CA . ASN A 1 296 ? 9.603 -12.262 -1.156 1.00 66.44 296 ASN A CA 1
ATOM 2199 C C . ASN A 1 296 ? 9.131 -10.939 -0.511 1.00 66.44 296 ASN A C 1
ATOM 2201 O O . ASN A 1 296 ? 9.715 -9.882 -0.775 1.00 66.44 296 ASN A O 1
ATOM 2205 N N . PRO A 1 297 ? 8.114 -10.987 0.360 1.00 65.56 297 PRO A N 1
ATOM 2206 C CA . PRO A 1 297 ? 7.568 -9.796 1.005 1.00 65.56 297 PRO A CA 1
ATOM 2207 C C . PRO A 1 297 ? 8.525 -9.178 2.037 1.00 65.56 297 PRO A C 1
ATOM 2209 O O . PRO A 1 297 ? 8.420 -7.988 2.324 1.00 65.56 297 PRO A O 1
ATOM 2212 N N . PHE A 1 298 ? 9.488 -9.940 2.574 1.00 68.56 298 PHE A N 1
ATOM 2213 C CA . PHE A 1 298 ? 10.444 -9.421 3.556 1.00 68.56 298 PHE A CA 1
ATOM 2214 C C . PHE A 1 298 ? 11.354 -8.349 2.953 1.00 68.56 298 PHE A C 1
ATOM 2216 O O . PHE A 1 298 ? 11.573 -7.315 3.576 1.00 68.56 298 PHE A O 1
ATOM 2223 N N . SER A 1 299 ? 11.829 -8.555 1.721 1.00 70.56 299 SER A N 1
ATOM 2224 C CA . SER A 1 299 ? 12.670 -7.579 1.018 1.00 70.56 299 SER A CA 1
ATOM 2225 C C . SER A 1 299 ? 11.933 -6.256 0.793 1.00 70.56 299 SER A C 1
ATOM 2227 O O . SER A 1 299 ? 12.507 -5.186 0.986 1.00 70.56 299 SER A O 1
ATOM 2229 N N . VAL A 1 300 ? 10.636 -6.326 0.465 1.00 71.75 300 VAL A N 1
ATOM 2230 C CA . VAL A 1 300 ? 9.780 -5.140 0.309 1.00 71.75 300 VAL A CA 1
ATOM 2231 C C . VAL A 1 300 ? 9.616 -4.401 1.624 1.00 71.75 300 VAL A C 1
ATOM 2233 O O . VAL A 1 300 ? 9.776 -3.185 1.660 1.00 71.75 300 VAL A O 1
ATOM 2236 N N . ILE A 1 301 ? 9.323 -5.123 2.706 1.00 72.94 301 ILE A N 1
ATOM 2237 C CA . ILE A 1 301 ? 9.111 -4.522 4.025 1.00 72.94 301 ILE A CA 1
ATOM 2238 C C . ILE A 1 301 ? 10.404 -3.912 4.549 1.00 72.94 301 ILE A C 1
ATOM 2240 O O . ILE A 1 301 ? 10.384 -2.774 4.997 1.00 72.94 301 ILE A O 1
ATOM 2244 N N . ALA A 1 302 ? 11.527 -4.624 4.460 1.00 71.69 302 ALA A N 1
ATOM 2245 C CA . ALA A 1 302 ? 12.825 -4.109 4.876 1.00 71.69 302 ALA A CA 1
ATOM 2246 C C . ALA A 1 302 ? 13.196 -2.853 4.077 1.00 71.69 302 ALA A C 1
ATOM 2248 O O . ALA A 1 302 ? 13.558 -1.834 4.661 1.00 71.69 302 ALA A O 1
ATOM 2249 N N . GLY A 1 303 ? 13.026 -2.890 2.752 1.00 72.50 303 GLY A N 1
ATOM 2250 C CA . GLY A 1 303 ? 13.275 -1.746 1.883 1.00 72.50 303 GLY A CA 1
ATOM 2251 C C . GLY A 1 303 ? 12.383 -0.541 2.204 1.00 72.50 303 GLY A C 1
ATOM 2252 O O . GLY A 1 303 ? 12.886 0.571 2.364 1.00 72.50 303 GLY A O 1
ATOM 2253 N N . ALA A 1 304 ? 11.073 -0.757 2.356 1.00 75.81 304 ALA A N 1
ATOM 2254 C CA . ALA A 1 304 ? 10.114 0.291 2.703 1.00 75.81 304 ALA A CA 1
ATOM 2255 C C . ALA A 1 304 ? 10.326 0.833 4.126 1.00 75.81 304 ALA A C 1
ATOM 2257 O O . ALA A 1 304 ? 10.200 2.034 4.341 1.00 75.81 304 ALA A O 1
ATOM 2258 N N . ALA A 1 305 ? 10.690 -0.020 5.086 1.00 77.25 305 ALA A N 1
ATOM 2259 C CA . ALA A 1 305 ? 10.979 0.376 6.460 1.00 77.25 305 ALA A CA 1
ATOM 2260 C C . ALA A 1 305 ? 12.253 1.219 6.540 1.00 77.25 305 ALA A C 1
ATOM 2262 O O . ALA A 1 305 ? 12.245 2.260 7.186 1.00 77.25 305 ALA A O 1
ATOM 2263 N N . VAL A 1 306 ? 13.328 0.824 5.851 1.00 75.50 306 VAL A N 1
ATOM 2264 C CA . VAL A 1 306 ? 14.566 1.616 5.790 1.00 75.50 306 VAL A CA 1
ATOM 2265 C C . VAL A 1 306 ? 14.307 2.959 5.110 1.00 75.50 306 VAL A C 1
ATOM 2267 O O . VAL A 1 306 ? 14.687 3.995 5.653 1.00 75.50 306 VAL A O 1
ATOM 2270 N N . ALA A 1 307 ? 13.611 2.960 3.968 1.00 75.62 307 ALA A N 1
ATOM 2271 C CA . ALA A 1 307 ? 13.212 4.188 3.284 1.00 75.62 307 ALA A CA 1
ATOM 2272 C C . ALA A 1 307 ? 12.391 5.102 4.206 1.00 75.62 307 ALA A C 1
ATOM 2274 O O . ALA A 1 307 ? 12.758 6.259 4.406 1.00 75.62 307 ALA A O 1
ATOM 2275 N N . GLY A 1 308 ? 11.341 4.552 4.822 1.00 78.31 308 GLY A N 1
ATOM 2276 C CA . GLY A 1 308 ? 10.444 5.251 5.733 1.00 78.31 308 GLY A CA 1
ATOM 2277 C C . GLY A 1 308 ? 11.143 5.782 6.981 1.00 78.31 308 GLY A C 1
ATOM 2278 O O . GLY A 1 308 ? 10.873 6.910 7.381 1.00 78.31 308 GLY A O 1
ATOM 2279 N N . LEU A 1 309 ? 12.076 5.026 7.567 1.00 79.38 309 LEU A N 1
ATOM 2280 C CA . LEU A 1 309 ? 12.886 5.469 8.703 1.00 79.38 309 LEU A CA 1
ATOM 2281 C C . LEU A 1 309 ? 13.774 6.648 8.317 1.00 79.38 309 LEU A C 1
ATOM 2283 O O . LEU A 1 309 ? 13.802 7.640 9.040 1.00 79.38 309 LEU A O 1
ATOM 2287 N N . VAL A 1 310 ? 14.461 6.586 7.175 1.00 79.81 310 VAL A N 1
ATOM 2288 C CA . VAL A 1 310 ? 15.327 7.682 6.720 1.00 79.81 310 VAL A CA 1
ATOM 2289 C C . VAL A 1 310 ? 14.499 8.933 6.429 1.00 79.81 310 VAL A C 1
ATOM 2291 O O . VAL A 1 310 ? 14.777 9.995 6.987 1.00 79.81 310 VAL A O 1
ATOM 2294 N N . THR A 1 311 ? 13.442 8.823 5.617 1.00 79.38 311 THR A N 1
ATOM 2295 C CA . THR A 1 311 ? 12.584 9.972 5.293 1.00 79.38 311 THR A CA 1
ATOM 2296 C C . THR A 1 311 ? 11.861 10.502 6.527 1.00 79.38 311 THR A C 1
ATOM 2298 O O . THR A 1 311 ? 11.806 11.710 6.734 1.00 79.38 311 THR A O 1
ATOM 2301 N N . GLY A 1 312 ? 11.348 9.612 7.377 1.00 80.31 312 GLY A N 1
ATOM 2302 C CA . GLY A 1 312 ? 10.603 9.949 8.586 1.00 80.31 312 GLY A CA 1
ATOM 2303 C C . GLY A 1 312 ? 11.471 10.646 9.626 1.00 80.31 312 GLY A C 1
ATOM 2304 O O . GLY A 1 312 ? 11.076 11.689 10.134 1.00 80.31 312 GLY A O 1
ATOM 2305 N N . THR A 1 313 ? 12.684 10.147 9.881 1.00 80.75 313 THR A N 1
ATOM 2306 C CA . THR A 1 313 ? 13.629 10.782 10.818 1.00 80.75 313 THR A CA 1
ATOM 2307 C C . THR A 1 313 ? 14.001 12.186 10.355 1.00 80.75 313 THR A C 1
ATOM 2309 O O . THR A 1 313 ? 14.088 13.101 11.167 1.00 80.75 313 THR A O 1
ATOM 2312 N N . ILE A 1 314 ? 14.168 12.389 9.048 1.00 81.94 314 ILE A N 1
ATOM 2313 C CA . ILE A 1 314 ? 14.492 13.703 8.484 1.00 81.94 314 ILE A CA 1
ATOM 2314 C C . ILE A 1 314 ? 13.284 14.642 8.556 1.00 81.94 314 ILE A C 1
ATOM 2316 O O . ILE A 1 314 ? 13.430 15.797 8.956 1.00 81.94 314 ILE A O 1
ATOM 2320 N N . MET A 1 315 ? 12.074 14.168 8.248 1.00 80.69 315 MET A N 1
ATOM 2321 C CA . MET A 1 315 ? 10.861 14.981 8.399 1.00 80.69 315 MET A CA 1
ATOM 2322 C C . MET A 1 315 ? 10.612 15.371 9.854 1.00 80.69 315 MET A C 1
ATOM 2324 O O . MET A 1 315 ? 10.421 16.549 10.140 1.00 80.69 315 MET A O 1
ATOM 2328 N N . ILE A 1 316 ? 10.656 14.405 10.772 1.00 81.38 316 ILE A N 1
ATOM 2329 C CA . ILE A 1 316 ? 10.455 14.643 12.202 1.00 81.38 316 ILE A CA 1
ATOM 2330 C C . ILE A 1 316 ? 11.568 15.545 12.732 1.00 81.38 316 ILE A C 1
ATOM 2332 O O . ILE A 1 316 ? 11.276 16.542 13.375 1.00 81.38 316 ILE A O 1
ATOM 2336 N N . GLY A 1 317 ? 12.830 15.261 12.408 1.00 82.31 317 GLY A N 1
ATOM 2337 C CA . GLY A 1 317 ? 13.974 16.060 12.841 1.00 82.31 317 GLY A CA 1
ATOM 2338 C C . GLY A 1 317 ? 13.900 17.508 12.361 1.00 82.31 317 GLY A C 1
ATOM 2339 O O . GLY A 1 317 ? 14.067 18.423 13.161 1.00 82.31 317 GLY A O 1
ATOM 2340 N N . THR A 1 318 ? 13.587 17.743 11.081 1.00 82.94 318 THR A N 1
ATOM 2341 C CA . THR A 1 318 ? 13.437 19.117 10.565 1.00 82.94 318 THR A CA 1
ATOM 2342 C C . THR A 1 318 ? 12.249 19.853 11.182 1.00 82.94 318 THR A C 1
ATOM 2344 O O . THR A 1 318 ? 12.359 21.049 11.446 1.00 82.94 318 THR A O 1
ATOM 2347 N N . ASN A 1 319 ? 11.150 19.149 11.465 1.00 81.81 319 ASN A N 1
ATOM 2348 C CA . ASN A 1 319 ? 9.976 19.725 12.117 1.00 81.81 319 ASN A CA 1
ATOM 2349 C C . ASN A 1 319 ? 10.247 20.056 13.598 1.00 81.81 319 ASN A C 1
ATOM 2351 O O . ASN A 1 319 ? 9.992 21.177 14.026 1.00 81.81 319 ASN A O 1
ATOM 2355 N N . LEU A 1 320 ? 10.860 19.135 14.351 1.00 83.75 320 LEU A N 1
ATOM 2356 C CA . LEU A 1 320 ? 11.239 19.333 15.757 1.00 83.75 320 LEU A CA 1
ATOM 2357 C C . LEU A 1 320 ? 12.245 20.473 15.941 1.00 83.75 320 LEU A C 1
ATOM 2359 O O . LEU A 1 320 ? 12.177 21.203 16.925 1.00 83.75 320 LEU A O 1
ATOM 2363 N N . LEU A 1 321 ? 13.165 20.642 14.991 1.00 86.50 321 LEU A N 1
ATOM 2364 C CA . LEU A 1 321 ? 14.125 21.747 14.982 1.00 86.50 321 LEU A CA 1
ATOM 2365 C C . LEU A 1 321 ? 13.511 23.075 14.504 1.00 86.50 321 LEU A C 1
ATOM 2367 O O . LEU A 1 321 ? 14.216 24.082 14.455 1.00 86.50 321 LEU A O 1
ATOM 2371 N N . GLY A 1 322 ? 12.226 23.093 14.129 1.00 85.75 322 GLY A N 1
ATOM 2372 C CA . GLY A 1 322 ? 11.531 24.286 13.645 1.00 85.75 322 GLY A CA 1
ATOM 2373 C C . GLY A 1 322 ? 12.126 24.855 12.355 1.00 85.75 322 GLY A C 1
ATOM 2374 O O . GLY A 1 322 ? 12.046 26.061 12.119 1.00 85.75 322 GLY A O 1
ATOM 2375 N N . LEU A 1 323 ? 12.770 24.016 11.534 1.00 86.88 323 LEU A N 1
ATOM 2376 C CA . LEU A 1 323 ? 13.443 24.473 10.323 1.00 86.88 323 LEU A CA 1
ATOM 2377 C C . LEU A 1 323 ? 12.421 24.931 9.272 1.00 86.88 323 LEU A C 1
ATOM 2379 O O . LEU A 1 323 ? 11.336 24.354 9.155 1.00 86.88 323 LEU A O 1
ATOM 2383 N N . PRO A 1 324 ? 12.750 25.964 8.476 1.00 86.62 324 PRO A N 1
ATOM 2384 C CA . PRO A 1 324 ? 11.822 26.502 7.496 1.00 86.62 324 PRO A CA 1
ATOM 2385 C C . PRO A 1 324 ? 11.516 25.464 6.408 1.00 86.62 324 PRO A C 1
ATOM 2387 O O . PRO A 1 324 ? 12.413 24.782 5.917 1.00 86.62 324 PRO A O 1
ATOM 2390 N N . LEU A 1 325 ? 10.257 25.407 5.960 1.00 80.56 325 LEU A N 1
ATOM 2391 C CA . LEU A 1 325 ? 9.781 24.521 4.886 1.00 80.56 325 LEU A CA 1
ATOM 2392 C C . LEU A 1 325 ? 10.724 24.398 3.663 1.00 80.56 325 LEU A C 1
ATOM 2394 O O . LEU A 1 325 ? 10.965 23.266 3.237 1.00 80.56 325 LEU A O 1
ATOM 2398 N N . PRO A 1 326 ? 11.293 25.485 3.088 1.00 86.00 326 PRO A N 1
ATOM 2399 C CA . PRO A 1 326 ? 12.225 25.367 1.962 1.00 86.00 326 PRO A CA 1
ATOM 2400 C C . PRO A 1 326 ? 13.469 24.527 2.276 1.00 86.00 326 PRO A C 1
ATOM 2402 O O . PRO A 1 326 ? 13.985 23.862 1.381 1.00 86.00 326 PRO A O 1
ATOM 2405 N N . PHE A 1 327 ? 13.932 24.508 3.530 1.00 86.75 327 PHE A N 1
ATOM 2406 C CA . PHE A 1 327 ? 15.052 23.667 3.944 1.00 86.75 327 PHE A CA 1
ATOM 2407 C C . PHE A 1 327 ? 14.674 22.184 3.883 1.00 86.75 327 PHE A C 1
ATOM 2409 O O . PHE A 1 327 ? 15.372 21.402 3.243 1.00 86.75 327 PHE A O 1
ATOM 2416 N N . THR A 1 328 ? 13.535 21.800 4.469 1.00 83.19 328 THR A N 1
ATOM 2417 C CA . THR A 1 328 ? 13.036 20.415 4.420 1.00 83.19 328 THR A CA 1
ATOM 2418 C C . THR A 1 328 ? 12.816 19.950 2.981 1.00 83.19 328 THR A C 1
ATOM 2420 O O . THR A 1 328 ? 13.214 18.841 2.624 1.00 83.19 328 THR A O 1
ATOM 2423 N N . VAL A 1 329 ? 12.247 20.810 2.129 1.00 84.81 329 VAL A N 1
ATOM 2424 C CA . VAL A 1 329 ? 12.081 20.530 0.693 1.00 84.81 329 VAL A CA 1
ATOM 2425 C C . VAL A 1 329 ? 13.437 20.338 0.009 1.00 84.81 329 VAL A C 1
ATOM 2427 O O . VAL A 1 329 ? 13.604 19.376 -0.738 1.00 84.81 329 VAL A O 1
ATOM 2430 N N . GLY A 1 330 ? 14.417 21.203 0.285 1.00 88.31 330 GLY A N 1
ATOM 2431 C CA . GLY A 1 330 ? 15.770 21.094 -0.261 1.00 88.31 330 GLY A CA 1
ATOM 2432 C C . GLY A 1 330 ? 16.460 19.784 0.126 1.00 88.31 330 GLY A C 1
ATOM 2433 O O . GLY A 1 330 ? 16.987 19.088 -0.741 1.00 88.31 330 GLY A O 1
ATOM 2434 N N . VAL A 1 331 ? 16.392 19.400 1.404 1.00 87.19 331 VAL A N 1
ATOM 2435 C CA . VAL A 1 331 ? 16.945 18.128 1.897 1.00 87.19 331 VAL A CA 1
ATOM 2436 C C . VAL A 1 331 ? 16.268 16.936 1.217 1.00 87.19 331 VAL A C 1
ATOM 2438 O O . VAL A 1 331 ? 16.955 16.037 0.734 1.00 87.19 331 VAL A O 1
ATOM 2441 N N . MET A 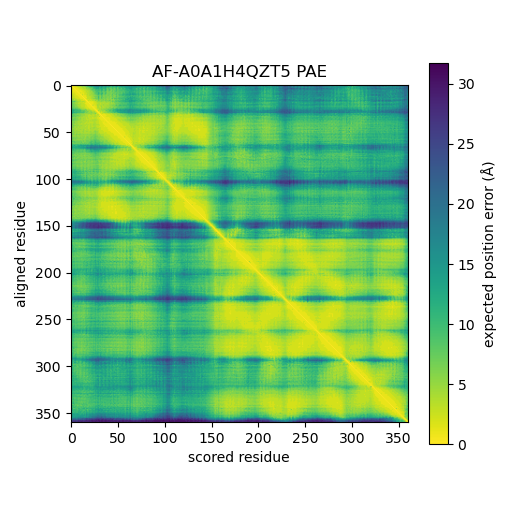1 332 ? 14.937 16.943 1.107 1.00 85.31 332 MET A N 1
ATOM 24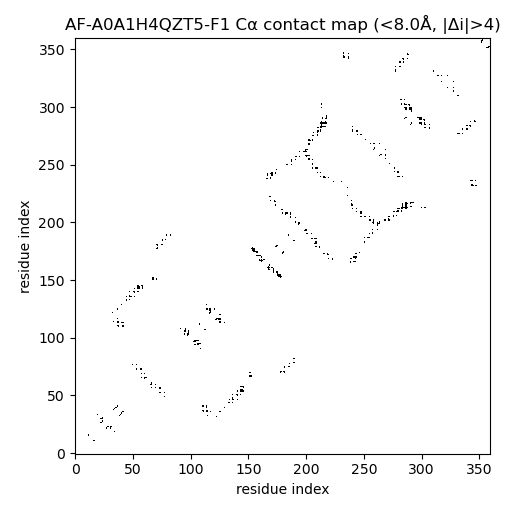42 C CA . MET A 1 332 ? 14.202 15.876 0.420 1.00 85.31 332 MET A CA 1
ATOM 2443 C C . MET A 1 332 ? 14.555 15.772 -1.063 1.00 85.31 332 MET A C 1
ATOM 2445 O O . MET A 1 332 ? 14.684 14.668 -1.593 1.00 85.31 332 MET A O 1
ATOM 2449 N N . LEU A 1 333 ? 14.762 16.901 -1.739 1.00 90.56 333 LEU A N 1
ATOM 2450 C CA . LEU A 1 333 ? 15.175 16.926 -3.138 1.00 90.56 333 LEU A CA 1
ATOM 2451 C C . LEU A 1 333 ? 16.576 16.320 -3.302 1.00 90.56 333 LEU A C 1
ATOM 2453 O O . LEU A 1 333 ? 16.770 15.467 -4.167 1.00 90.56 333 LEU A O 1
ATOM 2457 N N . ILE A 1 334 ? 17.522 16.675 -2.427 1.00 91.12 334 ILE A N 1
ATOM 2458 C CA . ILE A 1 334 ? 18.873 16.091 -2.409 1.00 91.12 334 ILE A CA 1
ATOM 2459 C C . ILE A 1 334 ? 18.811 14.576 -2.183 1.00 91.12 334 ILE A C 1
ATOM 2461 O O . ILE A 1 334 ? 19.441 13.826 -2.928 1.00 91.12 334 ILE A O 1
ATOM 2465 N N . LEU A 1 335 ? 18.024 14.109 -1.209 1.00 89.44 335 LEU A N 1
ATOM 2466 C CA . LEU A 1 335 ? 17.838 12.675 -0.953 1.00 89.44 335 LEU A CA 1
ATOM 2467 C C . LEU A 1 335 ? 17.241 11.952 -2.159 1.00 89.44 335 LEU A C 1
ATOM 2469 O O . LEU A 1 335 ? 17.690 10.865 -2.508 1.00 89.44 335 LEU A O 1
ATOM 2473 N N . THR A 1 336 ? 16.264 12.569 -2.821 1.00 91.31 336 THR A N 1
ATOM 2474 C CA . THR A 1 336 ? 15.627 12.016 -4.022 1.00 91.31 336 THR A CA 1
ATOM 2475 C C . THR A 1 336 ? 16.632 11.895 -5.168 1.00 91.31 336 THR A C 1
ATOM 2477 O O . THR A 1 336 ? 16.697 10.861 -5.831 1.00 91.31 336 THR A O 1
ATOM 2480 N N . LEU A 1 337 ? 17.458 12.923 -5.387 1.00 93.06 337 LEU A N 1
ATOM 2481 C CA . LEU A 1 337 ? 18.517 12.897 -6.397 1.00 93.06 337 LEU A CA 1
ATOM 2482 C C . LEU A 1 337 ? 19.570 11.835 -6.080 1.00 93.06 337 LEU A C 1
ATOM 2484 O O . LEU A 1 337 ? 19.941 11.063 -6.964 1.00 93.06 337 LEU A O 1
ATOM 2488 N N . LEU A 1 338 ? 20.015 11.752 -4.825 1.00 91.56 338 LEU A N 1
ATOM 2489 C CA . LEU A 1 338 ? 20.958 10.729 -4.383 1.00 91.56 338 LEU A CA 1
ATOM 2490 C C . LEU A 1 338 ? 20.375 9.329 -4.595 1.00 91.56 338 LEU A C 1
ATOM 2492 O O . LEU A 1 338 ? 21.058 8.455 -5.124 1.00 91.56 338 LEU A O 1
ATOM 2496 N N . ALA A 1 339 ? 19.098 9.129 -4.262 1.00 90.00 339 ALA A N 1
ATOM 2497 C CA . ALA A 1 339 ? 18.418 7.861 -4.468 1.00 90.00 339 ALA A CA 1
ATOM 2498 C C . ALA A 1 339 ? 18.327 7.481 -5.953 1.00 90.00 339 ALA A C 1
ATOM 2500 O O . ALA A 1 339 ? 18.548 6.320 -6.301 1.00 90.00 339 ALA A O 1
ATOM 2501 N N . ALA A 1 340 ? 18.078 8.446 -6.842 1.00 92.75 340 ALA A N 1
ATOM 2502 C CA . ALA A 1 340 ? 18.101 8.217 -8.284 1.00 92.75 340 ALA A CA 1
ATOM 2503 C C . ALA A 1 340 ? 19.505 7.836 -8.784 1.00 92.75 340 ALA A C 1
ATOM 2505 O O . ALA A 1 340 ? 19.649 6.872 -9.535 1.00 92.75 340 ALA A O 1
ATOM 2506 N N . VAL A 1 341 ? 20.552 8.541 -8.340 1.00 92.88 341 VAL A N 1
ATOM 2507 C CA . VAL A 1 341 ? 21.946 8.238 -8.711 1.00 92.88 341 VAL A CA 1
ATOM 2508 C C . VAL A 1 341 ? 22.350 6.841 -8.233 1.00 92.88 341 VAL A C 1
ATOM 2510 O O . VAL A 1 341 ? 22.877 6.053 -9.020 1.00 92.88 341 VAL A O 1
ATOM 2513 N N . LEU A 1 342 ? 22.050 6.503 -6.976 1.00 91.25 342 LEU A N 1
ATOM 2514 C CA . LEU A 1 342 ? 22.313 5.178 -6.411 1.00 91.25 342 LEU A CA 1
ATOM 2515 C C . LEU A 1 342 ? 21.520 4.083 -7.130 1.00 91.25 342 LEU A C 1
ATOM 2517 O O . LEU A 1 342 ? 22.060 3.008 -7.370 1.00 91.25 342 LEU A O 1
ATOM 2521 N N . SER A 1 343 ? 20.280 4.362 -7.539 1.00 91.31 343 SER A N 1
ATOM 2522 C CA . SER A 1 343 ? 19.461 3.420 -8.311 1.00 91.31 343 SER A CA 1
ATOM 2523 C C . SER A 1 343 ? 20.082 3.114 -9.671 1.00 91.31 343 SER A C 1
ATOM 2525 O O . SER A 1 343 ? 20.178 1.951 -10.060 1.00 91.31 343 SER A O 1
ATOM 2527 N N . ILE A 1 344 ? 20.545 4.146 -10.384 1.00 92.06 344 ILE A N 1
ATOM 2528 C CA . ILE A 1 344 ? 21.209 4.002 -11.686 1.00 92.06 344 ILE A CA 1
ATOM 2529 C C . ILE A 1 344 ? 22.499 3.187 -11.535 1.00 92.06 344 ILE A C 1
ATOM 2531 O O . ILE A 1 344 ? 22.715 2.240 -12.291 1.00 92.06 344 ILE A O 1
ATOM 2535 N N . ALA A 1 345 ? 23.339 3.534 -10.555 1.00 90.50 345 ALA A N 1
ATOM 2536 C CA . ALA A 1 345 ? 24.609 2.855 -10.310 1.00 90.50 345 ALA A CA 1
ATOM 2537 C C . ALA A 1 345 ? 24.416 1.400 -9.848 1.00 90.50 345 ALA A C 1
ATOM 2539 O O . ALA A 1 345 ? 25.085 0.494 -10.347 1.00 90.50 345 ALA A O 1
ATOM 2540 N N . GLY A 1 346 ? 23.478 1.167 -8.925 1.00 86.25 346 GLY A N 1
ATOM 2541 C CA . GLY A 1 346 ? 23.138 -0.158 -8.413 1.00 86.25 346 GLY A CA 1
ATOM 2542 C C . GLY A 1 346 ? 22.603 -1.070 -9.511 1.00 86.25 346 GLY A C 1
ATOM 2543 O O . GLY A 1 346 ? 23.096 -2.183 -9.681 1.00 86.25 346 GLY A O 1
ATOM 2544 N N . MET A 1 347 ? 21.664 -0.574 -10.321 1.00 88.06 347 MET A N 1
ATOM 2545 C CA . MET A 1 347 ? 21.123 -1.323 -11.453 1.00 88.06 347 MET A CA 1
ATOM 2546 C C . MET A 1 347 ? 22.203 -1.676 -12.483 1.00 88.06 347 MET A C 1
ATOM 2548 O O . MET A 1 347 ? 22.256 -2.826 -12.913 1.00 88.06 347 MET A O 1
ATOM 2552 N N . ASP A 1 348 ? 23.069 -0.729 -12.865 1.00 87.50 348 ASP A N 1
ATOM 2553 C CA . ASP A 1 348 ? 24.151 -0.987 -13.828 1.00 87.50 348 ASP A CA 1
ATOM 2554 C C . ASP A 1 348 ? 25.105 -2.072 -13.314 1.00 87.50 348 ASP A C 1
ATOM 2556 O O . ASP A 1 348 ? 25.428 -3.015 -14.037 1.00 87.50 348 ASP A O 1
ATOM 2560 N N . ARG A 1 349 ? 25.499 -1.995 -12.037 1.00 85.81 349 ARG A N 1
ATOM 2561 C CA . ARG A 1 349 ? 26.370 -2.998 -11.416 1.00 85.81 349 ARG A CA 1
ATOM 2562 C C . ARG A 1 349 ? 25.725 -4.384 -11.412 1.00 85.81 349 ARG A C 1
ATOM 2564 O O . ARG A 1 349 ? 26.360 -5.332 -11.865 1.00 85.81 349 ARG A O 1
ATOM 2571 N N . ILE A 1 350 ? 24.476 -4.499 -10.953 1.00 85.06 350 ILE A N 1
ATOM 2572 C CA . ILE A 1 350 ? 23.752 -5.781 -10.890 1.00 85.06 350 ILE A CA 1
ATOM 2573 C C . ILE A 1 350 ? 23.611 -6.387 -12.291 1.00 85.06 350 ILE A C 1
ATOM 2575 O O . ILE A 1 350 ? 23.881 -7.573 -12.490 1.00 85.06 350 ILE A O 1
ATOM 2579 N N . GLU A 1 351 ? 23.236 -5.579 -13.285 1.00 82.06 351 GLU A N 1
ATOM 2580 C CA . GLU A 1 351 ? 23.057 -6.062 -14.654 1.00 82.06 351 GLU A CA 1
ATOM 2581 C C . GLU A 1 351 ? 24.379 -6.528 -15.277 1.00 82.06 351 GLU A C 1
ATOM 2583 O O . GLU A 1 351 ? 24.402 -7.583 -15.913 1.00 82.06 351 GLU A O 1
ATOM 2588 N N . ARG A 1 352 ? 25.491 -5.818 -15.056 1.00 81.00 352 ARG A N 1
ATOM 2589 C CA . ARG A 1 352 ? 26.817 -6.248 -15.534 1.00 81.00 352 ARG A CA 1
ATOM 2590 C C . ARG A 1 352 ? 27.293 -7.534 -14.859 1.00 81.00 352 ARG A C 1
ATOM 2592 O O . ARG A 1 352 ? 27.790 -8.426 -15.545 1.00 81.00 352 ARG A O 1
ATOM 2599 N N . THR A 1 353 ? 27.094 -7.672 -13.545 1.00 81.06 353 THR A N 1
ATOM 2600 C CA . THR A 1 353 ? 27.426 -8.905 -12.812 1.00 81.06 353 THR A CA 1
ATOM 2601 C C . THR A 1 353 ? 26.600 -10.089 -13.316 1.00 81.06 353 THR A C 1
ATOM 2603 O O . THR A 1 353 ? 27.166 -11.138 -13.605 1.00 81.06 353 THR A O 1
ATOM 2606 N N . SER A 1 354 ? 25.288 -9.921 -13.524 1.00 76.88 354 SER A N 1
ATOM 2607 C CA . SER A 1 354 ? 24.422 -10.990 -14.059 1.00 76.88 354 SER A CA 1
ATOM 2608 C C . SER A 1 354 ? 24.856 -11.482 -15.449 1.00 76.88 354 SER A C 1
ATOM 2610 O O . SER A 1 354 ? 24.683 -12.649 -15.801 1.00 76.88 354 SER A O 1
ATOM 2612 N N . ARG A 1 355 ? 25.474 -10.598 -16.239 1.00 75.81 355 ARG A N 1
ATOM 2613 C CA . ARG A 1 355 ? 25.995 -10.888 -17.582 1.00 75.81 355 ARG A CA 1
ATOM 2614 C C . ARG A 1 355 ? 27.427 -11.413 -17.581 1.00 75.81 355 ARG A C 1
ATOM 2616 O O . ARG A 1 355 ? 27.951 -11.674 -18.65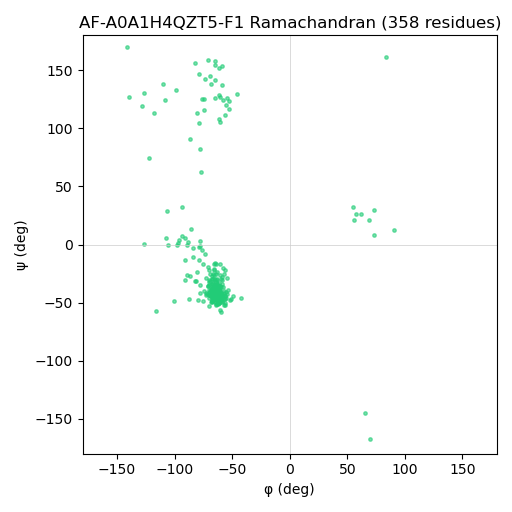8 1.00 75.81 355 ARG A O 1
ATOM 2623 N N . HIS A 1 356 ? 28.036 -11.588 -16.407 1.00 75.94 356 HIS A N 1
ATOM 2624 C CA . HIS A 1 356 ? 29.437 -11.984 -16.250 1.00 75.94 356 HIS A CA 1
ATOM 2625 C C . HIS A 1 356 ? 30.417 -11.005 -16.934 1.00 75.94 356 HIS A C 1
ATOM 2627 O O . HIS A 1 356 ? 31.517 -11.383 -17.320 1.00 75.94 356 HIS A O 1
ATOM 2633 N N . GLU A 1 357 ? 30.027 -9.732 -17.090 1.00 70.62 357 GLU A N 1
ATOM 2634 C CA . GLU A 1 357 ? 30.873 -8.680 -17.683 1.00 70.62 357 GLU A CA 1
ATOM 2635 C C . GLU A 1 357 ? 31.909 -8.138 -16.679 1.00 70.62 357 GLU A C 1
ATOM 2637 O O . GLU A 1 357 ? 32.853 -7.451 -17.062 1.00 70.62 357 GLU A O 1
ATOM 2642 N N . VAL A 1 358 ? 31.740 -8.450 -15.391 1.00 60.62 358 VAL A N 1
ATOM 2643 C CA . VAL A 1 358 ? 32.657 -8.093 -14.304 1.00 60.62 358 VAL A CA 1
ATOM 2644 C C . VAL A 1 358 ? 32.970 -9.370 -13.532 1.00 60.62 358 VAL A C 1
ATOM 2646 O O . VAL A 1 358 ? 32.056 -10.009 -13.009 1.00 60.62 358 VAL A O 1
ATOM 2649 N N . VAL A 1 359 ? 34.248 -9.750 -13.488 1.00 49.19 359 VAL A N 1
ATOM 2650 C CA . VAL A 1 359 ? 34.741 -10.825 -12.617 1.00 49.19 359 VAL A CA 1
ATOM 2651 C C . VAL A 1 359 ? 34.773 -10.267 -11.196 1.00 49.19 359 VAL A C 1
ATOM 2653 O O . VAL A 1 359 ? 35.311 -9.179 -10.988 1.00 49.19 359 VAL A O 1
ATOM 2656 N N . VAL A 1 360 ? 34.111 -10.962 -10.268 1.00 51.56 360 VAL A N 1
ATOM 2657 C CA . VAL A 1 360 ? 34.061 -10.605 -8.838 1.00 51.56 360 VAL A CA 1
ATOM 2658 C C . VAL A 1 360 ? 35.444 -10.702 -8.216 1.00 51.56 360 VAL A C 1
ATOM 2660 O O . VAL A 1 360 ? 36.123 -11.718 -8.489 1.00 51.56 360 VAL A O 1
#

Foldseek 3Di:
DVVVVVVVVVVLCVVCVVVVVVVCVVPNPVCVLVCCQLPVLLVVLVVLVLLLLLLVVCLVCVVVVVNLCSLQVSLQVSLVVVVVVVVVVVVCPVQVVCVVVVNHDDDDDPSNVLVVCCVPPNNVRSVVVSVVSVVVSVVSSVVSHDPDPDPRPQFDDDDQPPPPDLLSVLLRLLCRGSQLVNLLCSLLVVLVVCLVVLHQQQLLSLLSNLLSLLQLCVSCVVSVVPDDPPDALLRVLCSSLVSSLVSSVVSLVVSLVSNVVSPHDPVSSVVSSLVSSLSSLQSNLLCLVQPCPVNVVVSSCVSVVVSCCVLVCLVVVCVVVVHDPVVSVVVSVVVSVVSNVSSSVSVVVVVCVVVVVDDD

Radius of gyration: 23.65 Å; Cα contacts (8 Å, |Δi|>4): 333; chains: 1; bounding box: 62×52×66 Å

Sequence (360 aa):
MLFETLVVGIGVTLMLGALIAGTISIGGVGILEELITCLVMPSVVAYLLASLSCFGLERLLMRLGVARLRAFIVPVVLATGLVALHLWVSSQSQPVLFAAIGQGDEYFAVQLLFADIAAHHGMTAAAGVWFATLAVLVWAVAAIAPPQFDPTRRFAIIPRLFGSTEFGAYFAAHIRGIETITVCAISLGGSYALFVADIRVPPVLLLAITMQSVYAYVSTEPLRACGPRRHGPLRRYLLMIGPQLAILAIIASPLSILSALTGSRPHEILAVVGFAVSNVVVLTLAGITFPPEKGNPFSVIAGAAVAGLVTGTIMIGTNLLGLPLPFTVGVMLILTLLAAVLSIAGMDRIERTSRHEVVV

Solvent-accessible surface area (backbone atoms only — not comparable to full-atom values): 19356 Å² total; per-residue (Å²): 104,74,64,58,53,46,53,50,47,53,51,49,48,58,66,45,42,57,54,52,52,50,52,38,72,74,60,39,78,79,45,52,64,58,46,40,26,53,47,51,54,42,50,56,52,51,51,46,51,50,48,36,52,50,35,49,48,50,49,50,34,48,75,69,69,46,57,88,47,42,82,43,51,52,58,47,53,51,51,53,49,50,51,53,47,50,56,54,53,60,70,45,48,62,54,45,53,29,29,73,72,71,76,46,67,91,60,90,49,84,63,39,50,42,37,55,37,24,75,77,62,33,62,69,50,26,50,50,54,48,52,52,52,49,52,54,44,53,50,51,36,64,72,48,49,75,96,66,89,70,82,72,73,61,58,52,97,64,82,59,88,56,56,90,41,71,60,21,50,42,32,41,59,53,62,19,23,42,67,51,46,38,43,50,47,46,40,52,50,50,44,49,52,31,51,75,68,74,38,68,36,65,61,68,53,55,48,64,55,30,59,59,25,31,47,44,52,66,75,40,40,71,59,63,70,73,42,73,85,85,59,52,48,64,57,56,46,48,46,53,50,47,38,55,54,51,52,48,53,61,56,45,51,60,50,48,51,53,15,44,76,49,69,49,55,71,69,60,46,50,50,44,53,53,48,33,56,40,42,29,41,44,31,32,28,22,10,62,77,31,56,41,64,98,68,39,60,63,32,47,50,53,24,50,48,52,49,47,50,57,54,45,52,51,53,52,50,37,56,77,69,66,53,58,66,70,55,56,51,50,53,51,50,52,52,32,52,50,30,45,53,50,35,34,55,51,50,44,52,53,56,36,46,77,66,64,75,48,87,130

pLDDT: mean 82.54, std 8.9, range [49.19, 95.19]

Nearest PDB structures (foldseek):
  7o12-assembly1_E  TM=5.905E-01  e=1.108E+00  Stutzerimonas stutzeri ATCC 14405 = CCUG 16156
  7o0y-assembly1_E  TM=5.617E-01  e=2.916E+00  Stutzerimonas stutzeri ATCC 14405 = CCUG 16156

Secondary structure (DSSP, 8-state):
-HHHHHHHHHHHHHHHHHHHHHHHHHH-GGGHHHHIIIIIHHHHHHHHHHHHHHHHHHHHHHHTT-GGGHHHHHHHHHHHHHHHHHHHHHHHHHHHHHHHTTSS-----GGGHHHHHHHHH-HHHHHHHHHHHHHHHHHHHHHHS-S------SB-----TTTTSHHHHHHHHHHTBHHHHHHHHHHHHHHHHHHHTT----GGGHHHHHGGGGGHHHHTHHHHHHS-TT--HHHHHHHHHHHHHHHHHHHHHHHHHHHHHTT--HHHHHHHHHHHHHHHHHHHHHHHHS--GGG-HHHHHHHHHHHHHHHHHHHHHHHHTT--HHHHHHHHHHHHHHHHHHHHHHHHHHHHHHTT-S--

Mean predicted aligned error: 9.23 Å